Protein AF-A0ABD3V4E5-F1 (afdb_monomer_lite)

Organism: Sinanodonta woodiana (NCBI:txid1069815)

Radius of gyration: 26.22 Å; chains: 1; bounding box: 74×30×80 Å

pLDDT: mean 91.66, std 8.42, range [57.25, 98.31]

Secondary structure (DSSP, 8-state):
-PPPEEEEEEPP-TT-TT---EEEEE-TTS-EEEEEE-TT--HHHHHH-EEEEE---HHHHHHHTTTPPPEEEEE-TT--HHHHHHHHHHHTTTPEEBTTTBSHHHHHHHHHHHTTGGGGS-HHHHHHHHT-SS--HHHHHHHHHHHHHHHHHHHHHHHHHHHHHHHHHHHHHHHHHHHHHHHHHHHHHHHHT-

Structure (mmCIF, N/CA/C/O backbone):
data_AF-A0ABD3V4E5-F1
#
_entry.id   AF-A0ABD3V4E5-F1
#
loop_
_atom_site.group_PDB
_atom_site.id
_atom_site.type_symbol
_atom_site.label_atom_id
_atom_site.label_alt_id
_atom_site.label_comp_id
_atom_site.label_asym_id
_atom_site.label_entity_id
_atom_site.label_seq_id
_atom_site.pdbx_PDB_ins_code
_atom_site.Cartn_x
_atom_site.Cartn_y
_atom_site.Cartn_z
_atom_site.occupancy
_atom_site.B_iso_or_equiv
_atom_site.auth_seq_id
_atom_site.auth_comp_id
_atom_site.auth_asym_id
_atom_site.auth_atom_id
_atom_site.pdbx_PDB_model_num
ATOM 1 N N . MET A 1 1 ? 1.203 -5.976 18.714 1.00 57.25 1 MET A N 1
ATOM 2 C CA . MET A 1 1 ? 1.087 -4.759 17.882 1.00 57.25 1 MET A CA 1
ATOM 3 C C . MET A 1 1 ? 1.388 -5.176 16.450 1.00 57.25 1 MET A C 1
ATOM 5 O O . MET A 1 1 ? 2.467 -5.712 16.240 1.00 57.25 1 MET A O 1
ATOM 9 N N . LYS A 1 2 ? 0.441 -5.061 15.506 1.00 69.25 2 LYS A N 1
ATOM 10 C CA . LYS A 1 2 ? 0.746 -5.363 14.095 1.00 69.25 2 LYS A CA 1
ATOM 11 C C . LYS A 1 2 ? 1.712 -4.300 13.568 1.00 69.25 2 LYS A C 1
ATOM 13 O O . LYS A 1 2 ? 1.510 -3.114 13.831 1.00 69.25 2 LYS A O 1
ATOM 18 N N . ILE A 1 3 ? 2.775 -4.732 12.895 1.00 78.75 3 ILE A N 1
ATOM 19 C CA . ILE A 1 3 ? 3.729 -3.831 12.242 1.00 78.75 3 ILE A CA 1
ATOM 20 C C . ILE A 1 3 ? 2.985 -3.139 11.090 1.00 78.75 3 ILE A C 1
ATOM 22 O O . ILE A 1 3 ? 2.249 -3.815 10.377 1.00 78.75 3 ILE A O 1
ATOM 26 N N . PRO A 1 4 ? 3.116 -1.815 10.909 1.00 87.88 4 PRO A N 1
ATOM 27 C CA . PRO A 1 4 ? 2.432 -1.124 9.826 1.00 87.88 4 PRO A CA 1
ATOM 28 C C . PRO A 1 4 ? 2.972 -1.559 8.461 1.00 87.88 4 PRO A C 1
ATOM 30 O O . PRO A 1 4 ? 4.185 -1.698 8.274 1.00 87.88 4 PRO A O 1
ATOM 33 N N . VAL A 1 5 ? 2.069 -1.667 7.488 1.00 95.56 5 VAL A N 1
ATOM 34 C CA . VAL A 1 5 ? 2.420 -1.819 6.075 1.00 95.56 5 VAL A CA 1
ATOM 35 C C . VAL A 1 5 ? 3.253 -0.613 5.653 1.00 95.56 5 VAL A C 1
ATOM 37 O O . VAL A 1 5 ? 2.842 0.534 5.838 1.00 95.56 5 VAL A O 1
ATOM 40 N N . SER A 1 6 ? 4.437 -0.859 5.101 1.00 97.50 6 SER A N 1
ATOM 41 C CA . SER A 1 6 ? 5.365 0.202 4.706 1.00 97.50 6 SER A CA 1
ATOM 42 C C . SER A 1 6 ? 5.472 0.263 3.192 1.00 97.50 6 SER A C 1
ATOM 44 O O . SER A 1 6 ? 5.822 -0.726 2.558 1.00 97.50 6 SER A O 1
ATOM 46 N N . VAL A 1 7 ? 5.178 1.423 2.612 1.00 98.06 7 VAL A N 1
ATOM 47 C CA . VAL A 1 7 ? 5.329 1.691 1.181 1.00 98.06 7 VAL A CA 1
ATOM 48 C C . VAL A 1 7 ? 6.549 2.576 0.977 1.00 98.06 7 VAL A C 1
ATOM 50 O O . VAL A 1 7 ? 6.666 3.635 1.592 1.00 98.06 7 VAL A O 1
ATOM 53 N N . TYR A 1 8 ? 7.452 2.145 0.109 1.00 98.31 8 TYR A N 1
ATOM 54 C CA . TYR A 1 8 ? 8.700 2.829 -0.198 1.00 98.31 8 TYR A CA 1
ATOM 55 C C . TYR A 1 8 ? 8.592 3.448 -1.582 1.00 98.31 8 TYR A C 1
ATOM 57 O O . TYR A 1 8 ? 8.217 2.761 -2.530 1.00 98.31 8 TYR A O 1
ATOM 65 N N . VAL A 1 9 ? 8.908 4.734 -1.712 1.00 98.19 9 VAL A N 1
ATOM 66 C CA . VAL A 1 9 ? 8.834 5.456 -2.985 1.00 98.19 9 VAL A CA 1
ATOM 67 C C . VAL A 1 9 ? 10.159 6.155 -3.263 1.00 98.19 9 VAL A C 1
ATOM 69 O O . VAL A 1 9 ? 10.600 7.006 -2.494 1.00 98.19 9 VAL A O 1
ATOM 72 N N . TRP A 1 10 ? 10.792 5.821 -4.384 1.00 96.62 10 TRP A N 1
ATOM 73 C CA . TRP A 1 10 ? 11.990 6.491 -4.880 1.00 96.62 10 TRP A CA 1
ATOM 74 C C . TRP A 1 10 ? 11.620 7.502 -5.953 1.00 96.62 10 TRP A C 1
ATOM 76 O O . TRP A 1 10 ? 10.924 7.186 -6.923 1.00 96.62 10 TRP A O 1
ATOM 86 N N . GLU A 1 11 ? 12.169 8.705 -5.820 1.00 93.75 11 GLU A N 1
ATOM 87 C CA . GLU A 1 11 ? 12.054 9.719 -6.857 1.00 93.75 11 GLU A CA 1
ATOM 88 C C . GLU A 1 11 ? 12.779 9.312 -8.142 1.00 93.75 11 GLU A C 1
ATOM 90 O O . GLU A 1 11 ? 13.801 8.609 -8.134 1.00 93.75 11 GLU A O 1
ATOM 95 N N . CYS A 1 12 ? 12.234 9.795 -9.254 1.00 87.69 12 CYS A N 1
ATOM 96 C CA . CYS A 1 12 ? 12.864 9.755 -10.564 1.00 87.69 12 CYS A CA 1
ATOM 97 C C . CYS A 1 12 ? 14.252 10.417 -10.520 1.00 87.69 12 CYS A C 1
ATOM 99 O O . CYS A 1 12 ? 14.451 11.443 -9.870 1.00 87.69 12 CYS A O 1
ATOM 101 N N . GLN A 1 13 ? 15.217 9.826 -11.227 1.00 80.12 13 GLN A N 1
ATOM 102 C CA . GLN A 1 13 ? 16.506 10.469 -11.469 1.00 80.12 13 GLN A CA 1
ATOM 103 C C . GLN A 1 13 ? 16.380 11.390 -12.684 1.00 80.12 13 GLN A C 1
ATOM 105 O O . GLN A 1 13 ? 16.164 10.924 -13.808 1.00 80.12 13 GLN A O 1
ATOM 110 N N . TYR A 1 14 ? 16.535 12.694 -12.457 1.00 74.12 14 TYR A N 1
ATOM 111 C CA . TYR A 1 14 ? 16.592 13.684 -13.529 1.00 74.12 14 TYR A CA 1
ATOM 112 C C . TYR A 1 14 ? 17.682 13.313 -14.547 1.00 74.12 14 TYR A C 1
ATOM 114 O O . TYR A 1 14 ? 18.780 12.909 -14.172 1.00 74.12 14 TYR A O 1
ATOM 122 N N . GLY A 1 15 ? 17.367 13.432 -15.839 1.00 64.62 15 GLY A N 1
ATOM 123 C CA . GLY A 1 15 ? 18.314 13.173 -16.931 1.00 64.62 15 GLY A CA 1
ATOM 124 C C . GLY A 1 15 ? 18.300 11.752 -17.507 1.00 64.62 15 GLY A C 1
ATOM 125 O O . GLY A 1 15 ? 19.018 11.496 -18.468 1.00 64.62 15 GLY A O 1
ATOM 126 N N . THR A 1 16 ? 17.461 10.842 -16.997 1.00 61.66 16 THR A N 1
ATOM 127 C CA . THR A 1 16 ? 17.269 9.512 -17.605 1.00 61.66 16 THR A CA 1
ATOM 128 C C . THR A 1 16 ? 15.923 9.440 -18.341 1.00 61.66 16 THR A C 1
ATOM 130 O O . THR A 1 16 ? 14.870 9.611 -17.714 1.00 61.66 16 THR A O 1
ATOM 133 N N . PRO A 1 17 ? 15.902 9.222 -19.673 1.00 58.06 17 PRO A N 1
ATOM 134 C CA . PRO A 1 17 ? 14.644 9.054 -20.393 1.00 58.06 17 PRO A CA 1
ATOM 135 C C . PRO A 1 17 ? 13.901 7.830 -19.835 1.00 58.06 17 PRO A C 1
ATOM 137 O O . PRO A 1 17 ? 14.507 6.781 -19.620 1.00 58.06 17 PRO A O 1
ATOM 140 N N . PHE A 1 18 ? 12.592 7.971 -19.596 1.00 62.84 18 PHE A N 1
ATOM 141 C CA . PHE A 1 18 ? 11.707 6.935 -19.024 1.00 62.84 18 PHE A CA 1
ATOM 142 C C . PHE A 1 18 ? 11.920 6.597 -17.540 1.00 62.84 18 PHE A C 1
ATOM 144 O O . PHE A 1 18 ? 11.587 5.500 -17.092 1.00 62.84 18 PHE A O 1
ATOM 151 N N . SER A 1 19 ? 12.433 7.536 -16.747 1.00 72.25 19 SER A N 1
ATOM 152 C CA . SER A 1 19 ? 12.494 7.364 -15.297 1.00 72.25 19 SER A CA 1
ATOM 153 C C . SER A 1 19 ? 11.150 7.722 -14.656 1.00 72.25 19 SER A C 1
ATOM 155 O O . SER A 1 19 ? 10.738 8.880 -14.608 1.00 72.25 19 SER A O 1
ATOM 157 N N . PHE A 1 20 ? 10.423 6.696 -14.212 1.00 80.50 20 PHE A N 1
ATOM 158 C CA . PHE A 1 20 ? 9.084 6.805 -13.611 1.00 80.50 20 PHE A CA 1
ATOM 159 C C . PHE A 1 20 ? 9.111 6.746 -12.074 1.00 80.50 20 PHE A C 1
ATOM 161 O O . PHE A 1 20 ? 8.067 6.574 -11.441 1.00 80.50 20 PHE A O 1
ATOM 168 N N . GLY A 1 21 ? 10.311 6.859 -11.491 1.00 89.69 21 GLY A N 1
ATOM 169 C CA . GLY A 1 21 ? 10.567 6.516 -10.096 1.00 89.69 21 GLY A CA 1
ATOM 170 C C . GLY A 1 21 ? 10.512 5.006 -9.858 1.00 89.69 21 GLY A C 1
ATOM 171 O O . GLY A 1 21 ? 10.470 4.211 -10.799 1.00 89.69 21 GLY A O 1
ATOM 172 N N . HIS A 1 22 ? 10.531 4.613 -8.586 1.00 95.19 22 HIS A N 1
ATOM 173 C CA . HIS A 1 22 ? 10.308 3.229 -8.170 1.00 95.19 22 HIS A CA 1
ATOM 174 C C . HIS A 1 22 ? 9.429 3.173 -6.932 1.00 95.19 22 HIS A C 1
ATOM 176 O O . HIS A 1 22 ? 9.414 4.122 -6.149 1.00 95.19 22 HIS A O 1
ATOM 182 N N . ALA A 1 23 ? 8.702 2.076 -6.757 1.00 97.81 23 ALA A N 1
ATOM 183 C CA . ALA A 1 23 ? 7.918 1.862 -5.558 1.00 97.81 23 ALA A CA 1
ATOM 184 C C . ALA A 1 23 ? 7.876 0.389 -5.158 1.00 97.81 23 ALA A C 1
ATOM 186 O O . ALA A 1 23 ? 7.857 -0.501 -6.009 1.00 97.81 23 ALA A O 1
ATOM 187 N N . SER A 1 24 ? 7.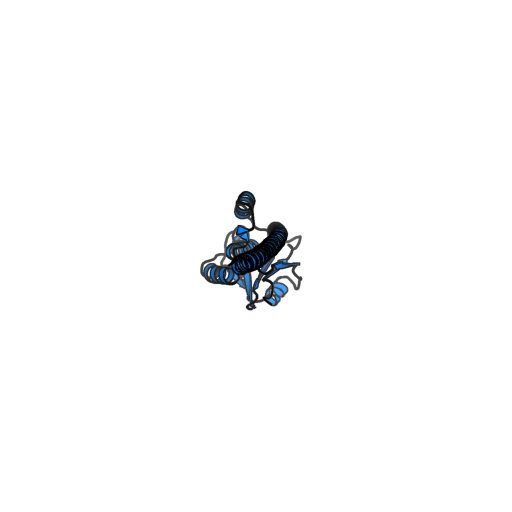806 0.149 -3.857 1.00 98.25 2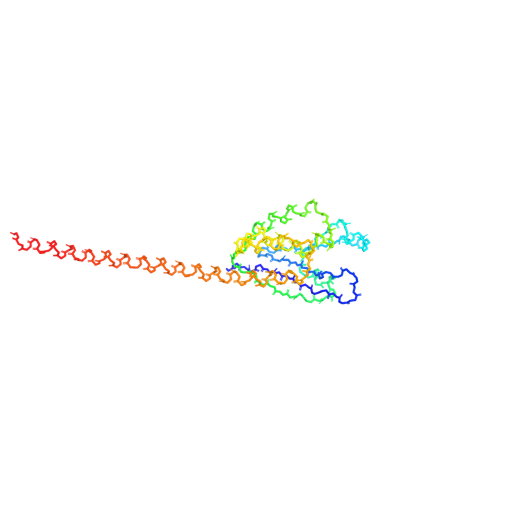4 SER A N 1
ATOM 188 C CA . SER A 1 24 ? 7.649 -1.183 -3.281 1.00 98.25 24 SER A CA 1
ATOM 189 C C . SER A 1 24 ? 6.829 -1.127 -1.995 1.00 98.25 24 SER A C 1
ATOM 191 O O . SER A 1 24 ? 6.542 -0.050 -1.467 1.00 98.25 24 SER A O 1
ATOM 193 N N . ILE A 1 25 ? 6.419 -2.288 -1.496 1.00 98.06 25 ILE A N 1
ATOM 194 C CA . ILE A 1 25 ? 5.634 -2.430 -0.267 1.00 98.06 25 ILE A CA 1
ATOM 195 C C . ILE A 1 25 ? 6.168 -3.608 0.552 1.00 98.06 25 ILE A C 1
ATOM 197 O O . ILE A 1 25 ? 6.484 -4.661 0.001 1.00 98.06 25 ILE A O 1
ATOM 201 N N . SER A 1 26 ? 6.286 -3.414 1.865 1.00 97.75 26 SER A N 1
ATOM 202 C CA . SER A 1 26 ? 6.624 -4.449 2.843 1.00 97.75 26 SER A CA 1
ATOM 203 C C . SER A 1 26 ? 5.447 -4.671 3.786 1.00 97.75 26 SER A C 1
ATOM 205 O O . SER A 1 26 ? 4.855 -3.707 4.291 1.00 97.75 26 SER A O 1
ATOM 207 N N . LEU A 1 27 ? 5.106 -5.940 3.984 1.00 96.38 27 LEU A N 1
ATOM 208 C CA . LEU A 1 27 ? 4.050 -6.406 4.875 1.00 96.38 27 LEU A CA 1
ATOM 209 C C . LEU A 1 27 ? 4.634 -6.838 6.227 1.00 96.38 27 LEU A C 1
ATOM 211 O O . LEU A 1 27 ? 5.841 -7.035 6.382 1.00 96.38 27 LEU A O 1
ATOM 215 N N . SER A 1 28 ? 3.768 -6.985 7.223 1.00 94.94 28 SER A N 1
ATOM 216 C CA . SER A 1 28 ? 4.140 -7.300 8.604 1.00 94.94 28 SER A CA 1
ATOM 217 C C . SER A 1 28 ? 4.725 -8.703 8.785 1.00 94.94 28 SER A C 1
ATOM 219 O O . SER A 1 28 ? 5.467 -8.928 9.740 1.00 94.94 28 SER A O 1
ATOM 221 N N . ASP A 1 29 ? 4.440 -9.626 7.866 1.00 94.50 29 ASP A N 1
ATOM 222 C CA . ASP A 1 29 ? 4.980 -10.990 7.859 1.00 94.50 29 ASP A CA 1
ATOM 223 C C . ASP A 1 29 ? 6.349 -11.108 7.163 1.00 94.50 29 ASP A C 1
ATOM 225 O O . ASP A 1 29 ? 6.895 -12.204 7.046 1.00 94.50 29 ASP A O 1
ATOM 229 N N . GLY A 1 30 ? 6.906 -9.990 6.686 1.00 94.75 30 GLY A N 1
ATOM 230 C CA . GLY A 1 30 ? 8.156 -9.953 5.929 1.00 94.75 30 GLY A CA 1
ATOM 231 C C . GLY A 1 30 ? 7.985 -10.134 4.419 1.00 94.75 30 GLY A C 1
ATOM 232 O O . GLY A 1 30 ? 8.980 -10.099 3.694 1.00 94.75 30 GLY A O 1
ATOM 233 N N . THR A 1 31 ? 6.757 -10.287 3.908 1.00 96.19 31 THR A N 1
ATOM 234 C CA . THR A 1 31 ? 6.511 -10.279 2.463 1.00 96.19 31 THR A CA 1
ATOM 235 C C . THR A 1 31 ? 6.904 -8.925 1.871 1.00 96.19 31 THR A C 1
ATOM 237 O O . THR A 1 31 ? 6.345 -7.887 2.226 1.00 96.19 31 THR A O 1
ATOM 240 N N . TYR A 1 32 ? 7.828 -8.950 0.909 1.00 97.69 32 TYR A N 1
ATOM 241 C CA . TYR A 1 32 ? 8.257 -7.785 0.141 1.00 97.69 32 TYR A CA 1
ATOM 242 C C . TYR A 1 32 ? 7.748 -7.865 -1.300 1.00 97.69 32 TYR A C 1
ATOM 244 O O . TYR A 1 32 ? 7.915 -8.879 -1.984 1.00 97.69 32 TYR A O 1
ATOM 252 N N . ILE A 1 33 ? 7.119 -6.790 -1.768 1.00 97.88 33 ILE A N 1
ATOM 253 C CA . ILE A 1 33 ? 6.563 -6.683 -3.116 1.00 97.88 33 ILE A CA 1
ATOM 254 C C . ILE A 1 33 ? 7.257 -5.529 -3.825 1.00 97.88 33 ILE A C 1
ATOM 256 O O . ILE A 1 33 ? 7.076 -4.358 -3.491 1.00 97.88 33 ILE A O 1
ATOM 260 N N . SER A 1 34 ? 8.025 -5.878 -4.847 1.00 96.81 34 SER A N 1
ATOM 261 C CA . SER A 1 34 ? 8.729 -4.941 -5.711 1.00 96.81 34 SER A CA 1
ATOM 262 C C . SER A 1 34 ? 8.798 -5.523 -7.113 1.00 96.81 34 SER A C 1
ATOM 264 O O . SER A 1 34 ? 9.092 -6.709 -7.276 1.00 96.81 34 SER A O 1
ATOM 266 N N . TRP A 1 35 ? 8.477 -4.714 -8.122 1.00 95.31 35 TRP A N 1
ATOM 267 C CA . TRP A 1 35 ? 8.290 -5.178 -9.496 1.00 95.31 35 TRP A CA 1
ATOM 268 C C . TRP A 1 35 ? 9.188 -4.436 -10.474 1.00 95.31 35 TRP A C 1
ATOM 270 O O . TRP A 1 35 ? 9.135 -3.213 -10.574 1.00 95.31 35 TRP A O 1
ATOM 280 N N . TRP A 1 36 ? 9.976 -5.191 -11.230 1.00 92.44 36 TRP A N 1
ATOM 281 C CA . TRP A 1 36 ? 11.010 -4.676 -12.119 1.00 92.44 36 TRP A CA 1
ATOM 282 C C . TRP A 1 36 ? 10.939 -5.332 -13.498 1.00 92.44 36 TRP A C 1
ATOM 284 O O . TRP A 1 36 ? 10.460 -6.458 -13.630 1.00 92.44 36 TRP A O 1
ATOM 294 N N . PRO A 1 37 ? 11.451 -4.678 -14.552 1.00 89.81 37 PRO A N 1
ATOM 295 C CA . PRO A 1 37 ? 11.707 -5.362 -15.809 1.00 89.81 37 PRO A CA 1
ATOM 296 C C . PRO A 1 37 ? 12.887 -6.329 -15.655 1.00 89.81 37 PRO A C 1
ATOM 298 O O . PRO A 1 37 ? 13.862 -6.025 -14.966 1.00 89.81 37 PRO A O 1
ATOM 301 N N . THR A 1 38 ? 12.877 -7.455 -16.369 1.00 85.19 38 THR A N 1
ATOM 302 C CA . THR A 1 38 ? 14.074 -8.304 -16.481 1.00 85.19 38 THR A CA 1
ATOM 303 C C . THR A 1 38 ? 15.246 -7.507 -17.077 1.00 85.19 38 THR A C 1
ATOM 305 O O . THR A 1 38 ? 15.082 -6.797 -18.070 1.00 85.19 38 THR A O 1
ATOM 308 N N . GLN A 1 39 ? 16.451 -7.634 -16.505 1.00 70.50 39 GLN A N 1
ATOM 309 C CA . GLN A 1 39 ? 17.615 -6.793 -16.841 1.00 70.50 39 GLN A CA 1
ATOM 310 C C . GLN A 1 39 ? 18.016 -6.806 -18.330 1.00 70.50 39 GLN A C 1
ATOM 312 O O . GLN A 1 39 ? 18.468 -5.783 -18.839 1.00 70.50 39 GLN A O 1
ATOM 317 N N . LYS A 1 40 ? 17.789 -7.915 -19.049 1.00 72.12 40 LYS A N 1
ATOM 318 C CA . LYS A 1 40 ? 18.184 -8.114 -20.460 1.00 72.12 40 LYS A CA 1
ATOM 319 C C . LYS A 1 40 ? 17.271 -7.435 -21.501 1.00 72.12 40 LYS A C 1
ATOM 321 O O . LYS A 1 40 ? 17.348 -7.756 -22.681 1.00 72.12 40 LYS A O 1
ATOM 326 N N . SER A 1 41 ? 16.390 -6.526 -21.087 1.00 71.00 41 SER A N 1
ATOM 327 C CA . SER A 1 41 ? 15.415 -5.872 -21.970 1.00 71.00 41 SER A CA 1
ATOM 328 C C . SER A 1 41 ? 15.915 -4.513 -22.490 1.00 71.00 41 SER A C 1
ATOM 330 O O . SER A 1 41 ? 16.504 -3.719 -21.749 1.00 71.00 41 SER A O 1
ATOM 332 N N . SER A 1 42 ? 15.682 -4.229 -23.776 1.00 79.25 42 SER A N 1
ATOM 333 C CA . SER A 1 42 ? 15.944 -2.916 -24.386 1.00 79.25 42 SER A CA 1
ATOM 334 C C . SER A 1 42 ? 15.045 -1.833 -23.775 1.00 79.25 42 SER A C 1
ATOM 336 O O . SER A 1 42 ? 13.967 -2.141 -23.266 1.00 79.25 42 SER A O 1
ATOM 338 N N . LEU A 1 43 ? 15.426 -0.553 -23.864 1.00 73.31 43 LEU A N 1
ATOM 339 C CA . LEU A 1 43 ? 14.611 0.561 -23.343 1.00 73.31 43 LEU A CA 1
ATOM 340 C C . LEU A 1 43 ? 13.176 0.566 -23.900 1.00 73.31 43 LEU A C 1
ATOM 342 O O . LEU A 1 43 ? 12.226 0.760 -23.145 1.00 73.31 43 LEU A O 1
ATOM 346 N N . ILE A 1 44 ? 13.014 0.276 -25.195 1.00 73.06 44 ILE A N 1
ATOM 347 C CA . ILE A 1 44 ? 11.702 0.195 -25.854 1.00 73.06 44 ILE A CA 1
ATOM 348 C C . ILE A 1 44 ? 10.881 -0.959 -25.263 1.00 73.06 44 ILE A C 1
ATOM 350 O O . ILE A 1 44 ? 9.725 -0.764 -24.892 1.00 73.06 44 ILE A O 1
ATOM 354 N N . SER A 1 45 ? 11.480 -2.140 -25.086 1.00 72.50 45 SER A N 1
ATOM 355 C CA . SER A 1 45 ? 10.783 -3.267 -24.447 1.00 72.50 45 SER A CA 1
ATOM 356 C C . SER A 1 45 ? 10.459 -3.000 -22.971 1.00 72.50 45 SER A C 1
ATOM 358 O O . SER A 1 45 ? 9.378 -3.335 -22.508 1.00 72.50 45 SER A O 1
ATOM 360 N N . LYS A 1 46 ? 11.309 -2.285 -22.224 1.00 74.50 46 LYS A N 1
ATOM 361 C CA . LYS A 1 46 ? 10.984 -1.866 -20.850 1.00 74.50 46 LYS A CA 1
ATOM 362 C C . LYS A 1 46 ? 9.783 -0.924 -20.807 1.00 74.50 46 LYS A C 1
ATOM 364 O O . LYS A 1 46 ? 8.967 -1.036 -19.896 1.00 74.50 46 LYS A O 1
ATOM 369 N N . ALA A 1 47 ? 9.652 -0.022 -21.778 1.00 76.12 47 ALA A N 1
ATOM 370 C CA . ALA A 1 47 ? 8.519 0.895 -21.859 1.00 76.12 47 ALA A CA 1
ATOM 371 C C . ALA A 1 47 ? 7.212 0.167 -22.229 1.00 76.12 47 ALA A C 1
ATOM 373 O O . ALA A 1 47 ? 6.207 0.306 -21.527 1.00 76.12 47 ALA A O 1
ATOM 374 N N . PHE A 1 48 ? 7.232 -0.648 -23.288 1.00 79.00 48 PHE A N 1
ATOM 375 C CA . PHE A 1 48 ? 6.015 -1.193 -23.904 1.00 79.00 48 PHE A CA 1
ATOM 376 C C . PHE A 1 48 ? 5.685 -2.644 -23.534 1.00 79.00 48 PHE A C 1
ATOM 378 O O . PHE A 1 48 ? 4.535 -3.048 -23.678 1.00 79.00 48 PHE A O 1
ATOM 385 N N . GLY A 1 49 ? 6.634 -3.417 -23.011 1.00 82.00 49 GLY A N 1
ATOM 386 C CA . GLY A 1 49 ? 6.391 -4.801 -22.611 1.00 82.00 49 GLY A CA 1
ATOM 387 C C . GLY A 1 49 ? 7.652 -5.663 -22.597 1.00 82.00 49 GLY A C 1
ATOM 388 O O . GLY A 1 49 ? 8.328 -5.820 -23.611 1.00 82.00 49 GLY A O 1
ATOM 389 N N . THR A 1 50 ? 7.940 -6.266 -21.450 1.00 85.31 50 THR A N 1
ATOM 390 C CA . THR A 1 50 ? 8.980 -7.282 -21.257 1.00 85.31 50 THR A CA 1
ATOM 391 C C . THR A 1 50 ? 8.527 -8.260 -20.175 1.00 85.31 50 THR A C 1
ATOM 393 O O . THR A 1 50 ? 7.536 -8.023 -19.485 1.00 85.31 50 THR A O 1
ATOM 396 N N . THR A 1 51 ? 9.246 -9.359 -19.981 1.00 87.31 51 THR A N 1
ATOM 397 C CA . THR A 1 51 ? 9.091 -10.178 -18.776 1.00 87.31 51 THR A CA 1
ATOM 398 C C . THR A 1 51 ? 9.376 -9.329 -17.537 1.00 87.31 51 THR A C 1
ATOM 400 O O . THR A 1 51 ? 10.332 -8.543 -17.516 1.00 87.31 51 THR A O 1
ATOM 403 N N . GLY A 1 52 ? 8.509 -9.440 -16.533 1.00 88.06 52 GLY A N 1
ATOM 404 C CA . GLY A 1 52 ? 8.742 -8.843 -15.229 1.00 88.06 52 GLY A CA 1
ATOM 405 C C . GLY A 1 52 ? 9.484 -9.793 -14.301 1.00 88.06 52 GLY A C 1
ATOM 406 O O . GLY A 1 52 ? 9.440 -11.010 -14.455 1.00 88.06 52 GLY A O 1
ATOM 407 N N . THR A 1 53 ? 10.192 -9.221 -13.343 1.00 91.19 53 THR A N 1
ATOM 408 C CA . THR A 1 53 ? 10.830 -9.928 -12.239 1.00 91.19 53 THR A CA 1
ATOM 409 C C . THR A 1 53 ? 10.486 -9.214 -10.945 1.00 91.19 53 THR A C 1
ATOM 411 O O . THR A 1 53 ? 10.165 -8.024 -10.948 1.00 91.19 53 THR A O 1
ATOM 414 N N . TYR A 1 54 ? 10.566 -9.932 -9.833 1.00 91.94 54 TYR A N 1
ATOM 415 C CA . TYR A 1 54 ? 10.378 -9.343 -8.518 1.00 91.94 54 TYR A CA 1
ATOM 416 C C . TYR A 1 54 ? 11.647 -9.432 -7.683 1.00 91.94 54 TYR A C 1
ATOM 418 O O . TYR A 1 54 ? 12.439 -10.365 -7.822 1.00 91.94 54 TYR A O 1
ATOM 426 N N . ILE A 1 55 ? 11.804 -8.435 -6.823 1.00 90.94 55 ILE A N 1
ATOM 427 C CA . ILE A 1 55 ? 12.889 -8.312 -5.852 1.00 90.94 55 ILE A CA 1
ATOM 428 C C . ILE A 1 55 ? 12.375 -8.783 -4.494 1.00 90.94 55 ILE A C 1
ATOM 430 O O . ILE A 1 55 ? 11.180 -8.664 -4.210 1.00 90.94 55 ILE A O 1
ATOM 434 N N . ARG A 1 56 ? 13.251 -9.382 -3.681 1.00 91.69 56 ARG A N 1
ATOM 435 C CA . ARG A 1 56 ? 12.843 -10.074 -2.445 1.00 91.69 56 ARG A CA 1
ATOM 436 C C . ARG A 1 56 ? 13.085 -9.272 -1.173 1.00 91.69 56 ARG A C 1
ATOM 438 O O . ARG A 1 56 ? 12.591 -9.687 -0.129 1.00 91.69 56 ARG A O 1
ATOM 445 N N . SER A 1 57 ? 13.806 -8.155 -1.243 1.00 97.12 57 SER A N 1
ATOM 446 C CA . SER A 1 57 ? 14.069 -7.321 -0.071 1.00 97.12 57 SER A CA 1
ATOM 447 C C . SER A 1 57 ? 14.232 -5.837 -0.392 1.00 97.12 57 SER A C 1
ATOM 449 O O . SER A 1 57 ? 14.502 -5.436 -1.529 1.00 97.12 57 SER A O 1
ATOM 451 N N . LEU A 1 58 ? 14.092 -5.017 0.649 1.00 97.25 58 LEU A N 1
ATOM 452 C CA . LEU A 1 58 ? 14.315 -3.577 0.583 1.00 97.25 58 LEU A CA 1
ATOM 453 C C . LEU A 1 58 ? 15.779 -3.243 0.278 1.00 97.25 58 LEU A C 1
ATOM 455 O O . LEU A 1 58 ? 16.057 -2.304 -0.462 1.00 97.25 58 LEU A O 1
ATOM 459 N N . GLU A 1 59 ? 16.715 -4.008 0.831 1.00 97.75 59 GLU A N 1
ATOM 460 C CA . GLU A 1 59 ? 18.153 -3.801 0.660 1.00 97.75 59 GLU A CA 1
ATOM 461 C C . GLU A 1 59 ? 18.569 -3.979 -0.803 1.00 97.75 59 GLU A C 1
ATOM 463 O O . GLU A 1 59 ? 19.363 -3.192 -1.321 1.00 97.75 59 GLU A O 1
ATOM 468 N N . GLU A 1 60 ? 17.996 -4.973 -1.485 1.00 96.00 60 GLU A N 1
ATOM 469 C CA . GLU A 1 60 ? 18.238 -5.208 -2.908 1.00 96.00 60 GLU A CA 1
ATOM 470 C C . GLU A 1 60 ? 17.678 -4.054 -3.757 1.00 96.00 60 GLU A C 1
ATOM 472 O O . GLU A 1 60 ? 18.375 -3.550 -4.638 1.00 96.00 60 GLU A O 1
ATOM 477 N N . ASP A 1 61 ? 16.486 -3.539 -3.432 1.00 95.94 61 ASP A N 1
ATOM 478 C CA . ASP A 1 61 ? 15.950 -2.338 -4.086 1.00 95.94 61 ASP A CA 1
ATOM 479 C C . ASP A 1 61 ? 16.823 -1.102 -3.843 1.00 95.94 61 ASP A C 1
ATOM 481 O O . ASP A 1 61 ? 17.098 -0.355 -4.779 1.00 95.94 61 ASP A O 1
ATOM 485 N N . ILE A 1 62 ? 17.304 -0.880 -2.616 1.00 95.62 62 ILE A N 1
ATOM 486 C CA . ILE A 1 62 ? 18.214 0.232 -2.301 1.00 95.62 62 ILE A CA 1
ATOM 487 C C . ILE A 1 62 ? 19.496 0.119 -3.132 1.00 95.62 62 ILE A C 1
ATOM 489 O O . ILE A 1 62 ? 19.940 1.117 -3.705 1.00 95.62 62 ILE A O 1
ATOM 493 N N . SER A 1 63 ? 20.060 -1.085 -3.246 1.00 94.25 63 SER A N 1
ATOM 494 C CA . SER A 1 63 ? 21.249 -1.345 -4.061 1.00 94.25 63 SER A CA 1
ATOM 495 C C . SER A 1 63 ? 21.000 -1.029 -5.542 1.00 94.25 63 SER A C 1
ATOM 497 O O . SER A 1 63 ? 21.735 -0.233 -6.132 1.00 94.25 63 SER A O 1
ATOM 499 N N . LEU A 1 64 ? 19.907 -1.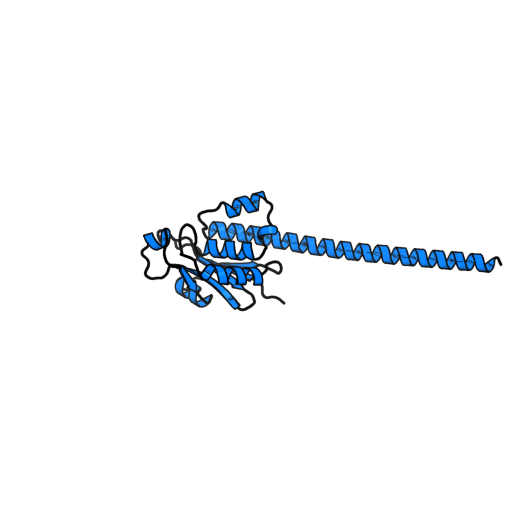547 -6.118 1.00 90.75 64 LEU A N 1
ATOM 500 C CA . LEU A 1 64 ? 19.500 -1.286 -7.507 1.00 90.75 64 LEU A CA 1
ATOM 501 C C . LEU A 1 64 ? 19.164 0.189 -7.771 1.00 90.75 64 LEU A C 1
ATOM 503 O O . LEU A 1 64 ? 19.220 0.651 -8.910 1.00 90.75 64 LEU A O 1
ATOM 507 N N . GLN A 1 65 ? 18.835 0.944 -6.724 1.00 91.88 65 GLN A N 1
ATOM 508 C CA . GLN A 1 65 ? 18.554 2.376 -6.773 1.00 91.88 65 GLN A CA 1
ATOM 509 C C . GLN A 1 65 ? 19.789 3.250 -6.505 1.00 91.88 65 GLN A C 1
ATOM 511 O O . GLN A 1 65 ? 19.632 4.430 -6.175 1.00 91.88 65 GLN A O 1
ATOM 516 N N . ASN A 1 66 ? 21.003 2.710 -6.679 1.00 92.81 66 ASN A N 1
ATOM 517 C CA . ASN A 1 66 ? 22.285 3.381 -6.426 1.00 92.81 66 ASN A CA 1
ATOM 518 C C . ASN A 1 66 ? 22.426 3.854 -4.968 1.00 92.81 66 ASN A C 1
ATOM 520 O O . ASN A 1 66 ? 22.837 4.985 -4.709 1.00 92.81 66 ASN A O 1
ATOM 524 N N . ASN A 1 67 ? 22.035 3.009 -4.011 1.00 94.81 67 ASN A N 1
ATOM 525 C CA . ASN A 1 67 ? 22.048 3.278 -2.567 1.00 94.81 67 ASN A CA 1
ATOM 526 C C . ASN A 1 67 ? 21.189 4.472 -2.117 1.00 94.81 67 ASN A C 1
ATOM 528 O O . ASN A 1 67 ? 21.341 4.980 -1.003 1.00 94.81 67 ASN A O 1
ATOM 532 N N . ARG A 1 68 ? 20.257 4.932 -2.959 1.00 94.00 68 ARG A N 1
ATOM 533 C CA . ARG A 1 68 ? 19.321 5.995 -2.584 1.00 94.00 68 ARG A CA 1
ATOM 534 C C . ARG A 1 68 ? 18.266 5.457 -1.631 1.00 94.00 68 ARG A C 1
ATOM 536 O O . ARG A 1 68 ? 17.708 4.378 -1.836 1.00 94.00 68 ARG A O 1
ATOM 543 N N . ARG A 1 69 ? 17.942 6.258 -0.619 1.00 96.44 69 ARG A N 1
ATOM 544 C CA . ARG A 1 69 ? 16.867 5.943 0.321 1.00 96.44 69 ARG A CA 1
ATOM 545 C C . ARG A 1 69 ? 15.505 6.350 -0.255 1.00 96.44 69 ARG A C 1
ATOM 547 O O . ARG A 1 69 ? 15.416 7.419 -0.862 1.00 96.44 69 ARG A O 1
ATOM 554 N N . PRO A 1 70 ? 14.463 5.526 -0.069 1.00 97.56 70 PRO A N 1
ATOM 555 C CA . PRO A 1 70 ? 13.101 5.894 -0.427 1.00 97.56 70 PRO A CA 1
ATOM 556 C C . PRO A 1 70 ? 12.498 6.867 0.588 1.00 97.56 70 PRO A C 1
ATOM 558 O O . PRO A 1 70 ? 12.896 6.909 1.754 1.00 97.56 70 PRO A O 1
ATOM 561 N N . GLU A 1 71 ? 11.456 7.571 0.166 1.00 98.00 71 GLU A N 1
ATOM 562 C CA . GLU A 1 71 ? 10.453 8.094 1.088 1.00 98.00 71 GLU A CA 1
ATOM 563 C C . GLU A 1 71 ? 9.574 6.944 1.590 1.00 98.00 71 GLU A C 1
ATOM 565 O O . GLU A 1 71 ? 9.195 6.065 0.813 1.00 98.00 71 GLU A O 1
ATOM 570 N N . VAL A 1 72 ? 9.262 6.937 2.887 1.00 97.94 72 VAL A N 1
ATOM 571 C CA . VAL A 1 72 ? 8.550 5.829 3.537 1.00 97.94 72 VAL A CA 1
ATOM 572 C C . VAL A 1 72 ? 7.176 6.285 4.010 1.00 97.94 72 VAL A C 1
ATOM 574 O O . VAL A 1 72 ? 7.062 7.151 4.876 1.00 97.94 72 VAL A O 1
ATOM 577 N N . PHE A 1 73 ? 6.133 5.644 3.493 1.00 97.12 73 PHE A N 1
ATOM 578 C CA . PHE A 1 73 ? 4.749 5.828 3.914 1.00 97.12 73 PHE A CA 1
ATOM 579 C C . PHE A 1 73 ? 4.328 4.633 4.763 1.00 97.12 73 PHE A C 1
ATOM 581 O O . PHE A 1 73 ? 4.268 3.507 4.273 1.00 97.12 73 PHE A O 1
ATOM 588 N N . LYS A 1 74 ? 4.030 4.870 6.039 1.00 96.00 74 LYS A N 1
ATOM 589 C CA . LYS A 1 74 ? 3.499 3.840 6.937 1.00 96.00 74 LYS A CA 1
ATOM 590 C C . LYS A 1 74 ? 1.977 3.900 6.926 1.00 96.00 74 LYS A C 1
ATOM 592 O O . LYS A 1 74 ? 1.406 4.942 7.238 1.00 96.00 74 LYS A O 1
ATOM 597 N N . LEU A 1 75 ? 1.340 2.791 6.571 1.00 94.06 75 LEU A N 1
ATOM 598 C CA . LEU A 1 75 ? -0.107 2.614 6.581 1.00 94.06 75 LEU A CA 1
ATOM 599 C C . LEU A 1 75 ? -0.489 1.749 7.787 1.00 94.06 75 LEU A C 1
ATOM 601 O O . LEU A 1 75 ? 0.143 0.727 8.059 1.00 94.06 75 LEU A O 1
ATOM 605 N N . THR A 1 76 ? -1.489 2.190 8.545 1.00 84.88 76 THR A N 1
ATOM 606 C CA . THR A 1 76 ? -1.902 1.565 9.810 1.00 84.88 76 THR A CA 1
ATOM 607 C C . THR A 1 76 ? -3.059 0.568 9.613 1.00 84.88 76 THR A C 1
ATOM 609 O O . THR A 1 76 ? -3.406 0.214 8.489 1.00 84.88 76 THR A O 1
ATOM 612 N N . SER A 1 77 ? -3.614 0.084 10.729 1.00 78.88 77 SER A N 1
ATOM 613 C CA . SER A 1 77 ? -4.466 -1.094 11.012 1.00 78.88 77 SER A CA 1
ATOM 614 C C . SER A 1 77 ? -5.598 -1.509 10.056 1.00 78.88 77 SER A C 1
ATOM 616 O O . SER A 1 77 ? -6.216 -2.544 10.300 1.00 78.88 77 SER A O 1
ATOM 618 N N . CYS A 1 78 ? -5.904 -0.764 8.999 1.00 86.06 78 CYS A N 1
ATOM 619 C CA . CYS A 1 78 ? -7.023 -1.053 8.098 1.00 86.06 78 CYS A CA 1
ATOM 620 C C . CYS A 1 78 ? -6.623 -1.725 6.772 1.00 86.06 78 CYS A C 1
ATOM 622 O O . CYS A 1 78 ? -7.493 -1.969 5.939 1.00 86.06 78 CYS A 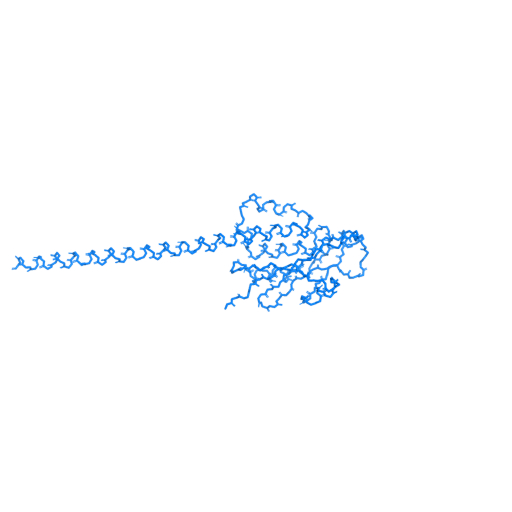O 1
ATOM 624 N N . VAL A 1 79 ? -5.336 -2.020 6.561 1.00 93.31 79 VAL A N 1
ATOM 625 C CA . VAL A 1 79 ? -4.874 -2.745 5.370 1.00 93.31 79 VAL A CA 1
ATOM 626 C C . VAL A 1 79 ? -5.055 -4.254 5.570 1.00 93.31 79 VAL A C 1
ATOM 628 O O . VAL A 1 79 ? -4.499 -4.828 6.506 1.00 93.31 79 VAL A O 1
ATOM 631 N N . ASP A 1 80 ? -5.805 -4.908 4.681 1.00 95.25 80 ASP A N 1
ATOM 632 C CA . ASP A 1 80 ? -5.925 -6.373 4.641 1.00 95.25 80 ASP A CA 1
ATOM 633 C C . ASP A 1 80 ? -4.692 -6.983 3.955 1.00 95.25 80 ASP A C 1
ATOM 635 O O . ASP A 1 80 ? -4.653 -7.169 2.737 1.00 95.25 80 ASP A O 1
ATOM 639 N N . GLU A 1 81 ? -3.651 -7.252 4.742 1.00 95.38 81 GLU A N 1
ATOM 640 C CA . GLU A 1 81 ? -2.385 -7.814 4.258 1.00 95.38 81 GLU A CA 1
ATOM 641 C C . GLU A 1 81 ? -2.553 -9.199 3.622 1.00 95.38 81 GLU A C 1
ATOM 643 O O . GLU A 1 81 ? -1.911 -9.479 2.610 1.00 95.38 81 GLU A O 1
ATOM 648 N N . ASP A 1 82 ? -3.465 -10.034 4.128 1.00 95.75 82 ASP A N 1
ATOM 649 C CA . ASP A 1 82 ? -3.712 -11.364 3.566 1.00 95.75 82 ASP A CA 1
ATOM 650 C C . ASP A 1 82 ? -4.293 -11.252 2.149 1.00 95.75 82 ASP A C 1
ATOM 652 O O . ASP A 1 82 ? -3.948 -12.028 1.251 1.00 95.75 82 ASP A O 1
ATOM 656 N N . ALA A 1 83 ? -5.169 -10.269 1.909 1.00 96.50 83 ALA A N 1
ATOM 657 C CA . ALA A 1 83 ? -5.680 -9.984 0.572 1.00 96.50 83 ALA A CA 1
ATOM 658 C C . ALA A 1 83 ? -4.580 -9.472 -0.369 1.00 96.50 83 ALA A C 1
ATOM 660 O O . ALA A 1 83 ? -4.535 -9.894 -1.528 1.00 96.50 83 ALA A O 1
ATOM 661 N N . ILE A 1 84 ? -3.658 -8.639 0.130 1.00 97.44 84 ILE A N 1
ATOM 662 C CA . ILE A 1 84 ? -2.477 -8.210 -0.633 1.00 97.44 84 ILE A CA 1
ATOM 663 C C . ILE A 1 84 ? -1.612 -9.414 -1.015 1.00 97.44 84 ILE A C 1
ATOM 665 O O . ILE A 1 84 ? -1.210 -9.537 -2.171 1.00 97.44 84 ILE A O 1
ATOM 669 N N . GLN A 1 85 ? -1.344 -10.322 -0.077 1.00 96.75 85 GLN A N 1
ATOM 670 C CA . GLN A 1 85 ? -0.527 -11.510 -0.324 1.00 96.75 85 GLN A CA 1
ATOM 671 C C . GLN A 1 85 ? -1.156 -12.450 -1.347 1.00 96.75 85 GLN A C 1
ATOM 673 O O . GLN A 1 85 ? -0.466 -12.919 -2.255 1.00 96.75 85 GLN A O 1
ATOM 678 N N . ARG A 1 86 ? -2.465 -12.718 -1.222 1.00 96.94 86 ARG A N 1
ATOM 679 C CA . ARG A 1 86 ? -3.211 -13.525 -2.198 1.00 96.94 86 ARG A CA 1
ATOM 680 C C . ARG A 1 86 ? -3.105 -12.909 -3.587 1.00 96.94 86 ARG A C 1
ATOM 682 O O . ARG A 1 86 ? -2.668 -13.584 -4.515 1.00 96.94 86 ARG A O 1
ATOM 689 N N . TRP A 1 87 ? -3.399 -11.614 -3.697 1.00 96.88 87 TRP A N 1
ATOM 690 C CA . TRP A 1 87 ? -3.267 -10.881 -4.952 1.00 96.88 87 TRP A CA 1
ATOM 691 C C . TRP A 1 87 ? -1.844 -10.958 -5.518 1.00 96.88 87 TRP A C 1
ATOM 693 O O . TRP A 1 87 ? -1.667 -11.215 -6.706 1.00 96.88 87 TRP A O 1
ATOM 703 N N . TRP A 1 88 ? -0.823 -10.780 -4.679 1.00 96.94 88 TRP A N 1
ATOM 704 C CA . TRP A 1 88 ? 0.570 -10.791 -5.114 1.00 96.94 88 TRP A CA 1
ATOM 705 C C . TRP A 1 88 ? 1.009 -12.157 -5.636 1.00 96.94 88 TRP A C 1
ATOM 707 O O . TRP A 1 88 ? 1.670 -12.251 -6.676 1.00 96.94 88 TRP A O 1
ATOM 717 N N . ARG A 1 89 ? 0.618 -13.225 -4.931 1.00 95.50 89 ARG A N 1
ATOM 718 C CA . ARG A 1 89 ? 0.880 -14.606 -5.337 1.00 95.50 89 ARG A CA 1
ATOM 719 C C . ARG A 1 89 ? 0.306 -14.895 -6.717 1.00 95.50 89 ARG A C 1
ATOM 721 O O . ARG A 1 89 ? 0.990 -15.546 -7.500 1.00 95.50 89 ARG A O 1
ATOM 728 N N . ASP A 1 90 ? -0.888 -14.396 -7.009 1.00 94.75 90 ASP A N 1
ATOM 729 C CA . ASP A 1 90 ? -1.543 -14.613 -8.296 1.00 94.75 90 ASP A CA 1
ATOM 730 C C . ASP A 1 90 ? -0.907 -13.723 -9.376 1.00 94.75 90 ASP A C 1
ATOM 732 O O . ASP A 1 90 ? -0.502 -14.211 -10.434 1.00 94.75 90 ASP A O 1
ATOM 736 N N . PHE A 1 91 ? -0.699 -12.434 -9.081 1.00 94.38 91 PHE A N 1
ATOM 737 C CA . PHE A 1 91 ? -0.116 -11.457 -10.003 1.00 94.38 91 PHE A CA 1
ATOM 738 C C . PHE A 1 91 ? 1.242 -11.906 -10.558 1.00 94.38 91 PHE A C 1
ATOM 740 O O . PHE A 1 91 ? 1.470 -11.831 -11.768 1.00 94.38 91 PHE A O 1
ATOM 747 N N . ARG A 1 92 ? 2.147 -12.400 -9.705 1.00 90.94 92 ARG A N 1
ATOM 748 C CA . ARG A 1 92 ? 3.528 -12.744 -10.096 1.00 90.94 92 ARG A CA 1
ATOM 749 C C . ARG A 1 92 ? 3.651 -13.957 -11.030 1.00 90.94 92 ARG A C 1
ATOM 751 O O . ARG A 1 92 ? 4.736 -14.199 -11.545 1.00 90.94 92 ARG A O 1
ATOM 758 N N . THR A 1 93 ? 2.583 -14.730 -11.240 1.00 87.19 93 THR A N 1
ATOM 759 C CA . THR A 1 93 ? 2.627 -15.962 -12.058 1.00 87.19 93 THR A CA 1
ATOM 760 C C . THR A 1 93 ? 2.417 -15.724 -13.553 1.00 87.19 93 THR A C 1
ATOM 762 O O . THR A 1 93 ? 2.806 -16.560 -14.362 1.00 87.19 93 THR A O 1
ATOM 765 N N . VAL A 1 94 ? 1.821 -14.593 -13.937 1.00 71.12 94 VAL A N 1
ATOM 766 C CA . VAL A 1 94 ? 1.298 -14.373 -15.302 1.00 71.12 94 VAL A CA 1
ATOM 767 C C . VAL A 1 94 ? 1.662 -13.008 -15.893 1.00 71.12 94 VAL A C 1
ATOM 769 O O . VAL A 1 94 ? 1.183 -12.640 -16.966 1.00 71.12 94 VAL A O 1
ATOM 772 N N . SER A 1 95 ? 2.461 -12.203 -15.193 1.00 75.44 95 SER A N 1
ATOM 773 C CA . SER A 1 95 ? 2.580 -10.776 -15.499 1.00 75.44 95 SER A CA 1
ATOM 774 C C . SER A 1 95 ? 3.827 -10.412 -16.307 1.00 75.44 95 SER A C 1
ATOM 776 O O . SER A 1 95 ? 4.970 -10.673 -15.936 1.00 75.44 95 SER A O 1
ATOM 778 N N . SER A 1 96 ? 3.592 -9.713 -17.417 1.00 89.06 96 SER A N 1
ATOM 779 C CA . SER A 1 96 ? 4.596 -8.890 -18.082 1.00 89.06 96 SER A CA 1
ATOM 780 C C . SER A 1 96 ? 4.798 -7.572 -17.331 1.00 89.06 96 SER A C 1
ATOM 782 O O . SER A 1 96 ? 3.878 -7.023 -16.717 1.00 89.06 96 SER A O 1
ATOM 784 N N . TYR A 1 97 ? 6.011 -7.043 -17.408 1.00 88.69 97 TYR A N 1
ATOM 785 C CA . TYR A 1 97 ? 6.333 -5.685 -17.008 1.00 88.69 97 TYR A CA 1
ATOM 786 C C . TYR A 1 97 ? 6.117 -4.730 -18.183 1.00 88.69 97 TYR A C 1
ATOM 788 O O . TYR A 1 97 ? 6.538 -5.001 -19.306 1.00 88.69 97 TYR A O 1
ATOM 796 N N . SER A 1 98 ? 5.519 -3.574 -17.910 1.00 88.19 98 SER A N 1
ATOM 797 C CA . SER A 1 98 ? 5.493 -2.437 -18.832 1.00 88.19 98 SER A CA 1
ATOM 798 C C . SER A 1 98 ? 5.697 -1.164 -18.032 1.00 88.19 98 SER A C 1
ATOM 800 O O . SER A 1 98 ? 4.923 -0.879 -17.121 1.00 88.19 98 SER A O 1
ATOM 802 N N . GLY A 1 99 ? 6.702 -0.372 -18.399 1.00 80.88 99 GLY A N 1
ATOM 803 C CA . GLY A 1 99 ? 6.976 0.920 -17.776 1.00 80.88 99 GLY A CA 1
ATOM 804 C C . GLY A 1 99 ? 5.786 1.877 -17.848 1.00 80.88 99 GLY A C 1
ATOM 805 O O . GLY A 1 99 ? 5.631 2.713 -16.962 1.00 80.88 99 GLY A O 1
ATOM 806 N N . ILE A 1 100 ? 4.926 1.720 -18.860 1.00 85.12 100 ILE A N 1
ATOM 807 C CA . ILE A 1 100 ? 3.755 2.572 -19.054 1.00 85.12 100 ILE A CA 1
ATOM 808 C C . ILE A 1 100 ? 2.533 2.049 -18.291 1.00 85.12 100 ILE A C 1
ATOM 810 O O . ILE A 1 100 ? 1.889 2.829 -17.600 1.00 85.12 100 ILE A O 1
ATOM 814 N N . TYR A 1 101 ? 2.227 0.751 -18.383 1.00 86.50 101 TYR A N 1
ATOM 815 C CA . TYR A 1 101 ? 0.936 0.216 -17.921 1.00 86.50 101 TYR A CA 1
ATOM 816 C C . TYR A 1 101 ? 1.009 -0.692 -16.689 1.00 86.50 101 TYR A C 1
ATOM 818 O O . TYR A 1 101 ? 0.014 -0.859 -15.995 1.00 86.50 101 TYR A O 1
ATOM 826 N N . LYS A 1 102 ? 2.156 -1.329 -16.431 1.00 91.56 102 LYS A N 1
ATOM 827 C CA . LYS A 1 102 ? 2.335 -2.347 -15.377 1.00 91.56 102 LYS A CA 1
ATOM 828 C C . LYS A 1 102 ? 3.700 -2.200 -14.708 1.00 91.56 102 LYS A C 1
ATOM 830 O O . LYS A 1 102 ? 4.482 -3.150 -14.636 1.00 91.56 102 LYS A O 1
ATOM 835 N N . ASN A 1 103 ? 4.007 -0.976 -14.293 1.00 92.88 103 ASN A N 1
ATOM 836 C CA . ASN A 1 103 ? 5.248 -0.652 -13.602 1.00 92.88 103 ASN A CA 1
ATOM 837 C C . ASN A 1 103 ? 5.111 -0.873 -12.087 1.00 92.88 103 ASN A C 1
ATOM 839 O O . ASN A 1 103 ? 4.047 -1.236 -11.585 1.00 92.88 103 ASN A O 1
ATOM 843 N N . CYS A 1 104 ? 6.189 -0.648 -11.347 1.00 95.19 104 CYS A N 1
ATOM 844 C CA . CYS A 1 104 ? 6.217 -0.784 -9.892 1.00 95.19 104 CYS A CA 1
ATOM 845 C C . CYS A 1 104 ? 5.156 0.059 -9.162 1.00 95.19 104 CYS A C 1
ATOM 847 O O . CYS A 1 104 ? 4.502 -0.443 -8.250 1.00 95.19 104 CYS A O 1
ATOM 849 N N . CYS A 1 105 ? 4.912 1.302 -9.589 1.00 96.31 105 CYS A N 1
ATOM 850 C CA . CYS A 1 105 ? 3.898 2.163 -8.975 1.00 96.31 105 CYS A CA 1
ATOM 851 C C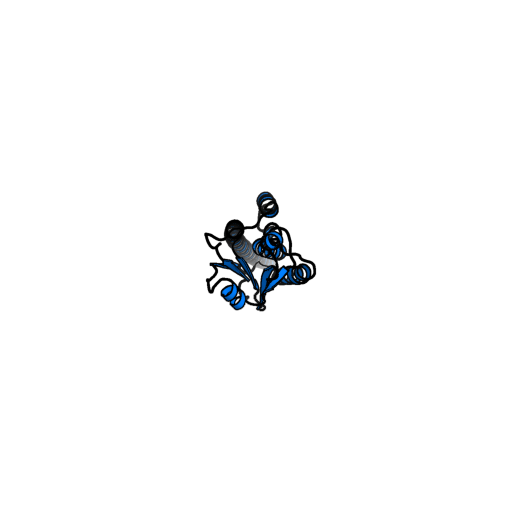 . CYS A 1 105 ? 2.479 1.614 -9.184 1.00 96.31 105 CYS A C 1
ATOM 853 O O . CYS A 1 105 ? 1.675 1.624 -8.253 1.00 96.31 105 CYS A O 1
ATOM 855 N N . TYR A 1 106 ? 2.187 1.099 -10.382 1.00 95.81 106 TYR A N 1
ATOM 856 C CA . TYR A 1 106 ? 0.929 0.408 -10.676 1.00 95.81 106 TYR A CA 1
ATOM 857 C C . TYR A 1 106 ? 0.750 -0.820 -9.774 1.00 95.81 106 TYR A C 1
ATOM 859 O O . TYR A 1 106 ? -0.313 -1.007 -9.184 1.00 95.81 106 TYR A O 1
ATOM 867 N N . VAL A 1 107 ? 1.796 -1.640 -9.628 1.00 96.50 107 VAL A N 1
ATOM 868 C CA . VAL A 1 107 ? 1.767 -2.840 -8.776 1.00 96.50 107 VAL A CA 1
ATOM 869 C C . VAL A 1 107 ? 1.478 -2.468 -7.324 1.00 96.50 107 VAL A C 1
ATOM 871 O O . VAL A 1 107 ? 0.576 -3.051 -6.732 1.00 96.50 107 VAL A O 1
ATOM 874 N N . VAL A 1 108 ? 2.157 -1.462 -6.765 1.00 97.62 108 VAL A N 1
ATOM 875 C CA . VAL A 1 108 ? 1.893 -0.999 -5.392 1.00 97.62 108 VAL A CA 1
ATOM 876 C C . VAL A 1 108 ? 0.464 -0.472 -5.238 1.00 97.62 108 VAL A C 1
ATOM 878 O O . VAL A 1 108 ? -0.209 -0.814 -4.267 1.00 97.62 108 VAL A O 1
ATOM 881 N N . PHE A 1 109 ? -0.041 0.311 -6.195 1.00 97.50 109 PHE A N 1
ATOM 882 C CA . PHE A 1 109 ? -1.431 0.776 -6.165 1.00 97.50 109 PHE A CA 1
ATOM 883 C C . PHE A 1 109 ? -2.423 -0.397 -6.141 1.00 97.50 109 PHE A C 1
ATOM 885 O O . PHE A 1 109 ? -3.304 -0.443 -5.283 1.00 97.50 109 PHE A O 1
ATOM 892 N N . HIS A 1 110 ? -2.268 -1.375 -7.035 1.00 96.94 110 HIS A N 1
ATOM 893 C CA . HIS A 1 110 ? -3.168 -2.528 -7.107 1.00 96.94 110 HIS A CA 1
ATOM 894 C C . HIS A 1 110 ? -3.037 -3.483 -5.916 1.00 96.94 110 HIS A C 1
ATOM 896 O O . HIS A 1 110 ? -4.049 -4.051 -5.494 1.00 96.94 110 HIS A O 1
ATOM 902 N N . ALA A 1 111 ? -1.839 -3.610 -5.341 1.00 97.19 111 ALA A N 1
ATOM 903 C CA . ALA A 1 111 ? -1.629 -4.288 -4.069 1.00 97.19 111 ALA A CA 1
ATOM 904 C C . ALA A 1 111 ? -2.518 -3.648 -2.998 1.00 97.19 111 ALA A C 1
ATOM 906 O O . ALA A 1 111 ? -3.400 -4.302 -2.452 1.00 97.19 111 ALA A O 1
ATOM 907 N N . LEU A 1 112 ? -2.378 -2.337 -2.787 1.00 96.94 112 LEU A N 1
ATOM 908 C CA . LEU A 1 112 ? -3.156 -1.603 -1.789 1.00 96.94 112 LEU A CA 1
ATOM 909 C C . LEU A 1 112 ? -4.664 -1.694 -2.040 1.00 96.94 112 LEU A C 1
ATOM 911 O O . LEU A 1 112 ? -5.414 -1.973 -1.109 1.00 96.94 112 LEU A O 1
ATOM 915 N N . VAL A 1 113 ? -5.117 -1.538 -3.289 1.00 96.12 113 VAL A N 1
ATOM 916 C CA . VAL A 1 113 ? -6.536 -1.704 -3.656 1.00 96.12 113 VAL A CA 1
ATOM 917 C C . VAL A 1 113 ? -7.069 -3.085 -3.267 1.00 96.12 113 VAL A C 1
ATOM 919 O O . VAL A 1 113 ? -8.201 -3.182 -2.789 1.00 96.12 113 VAL A O 1
ATOM 922 N N . SER A 1 114 ? -6.261 -4.133 -3.439 1.00 96.50 114 SER A N 1
ATOM 923 C CA . SER A 1 114 ? -6.620 -5.504 -3.057 1.00 96.50 114 SER A CA 1
ATOM 924 C C . SER A 1 114 ? -6.695 -5.678 -1.541 1.00 96.50 114 SER A C 1
ATOM 926 O O . SER A 1 114 ? -7.551 -6.412 -1.063 1.00 96.50 114 SER A O 1
ATOM 928 N N . GLY A 1 115 ? -5.899 -4.919 -0.781 1.00 95.38 115 GLY A N 1
ATOM 929 C CA . GLY A 1 115 ? -5.959 -4.823 0.682 1.00 95.38 115 GLY A CA 1
ATOM 930 C C . GLY A 1 115 ? -7.179 -4.076 1.237 1.00 95.38 115 GLY A C 1
ATOM 931 O O . GLY A 1 115 ? -7.142 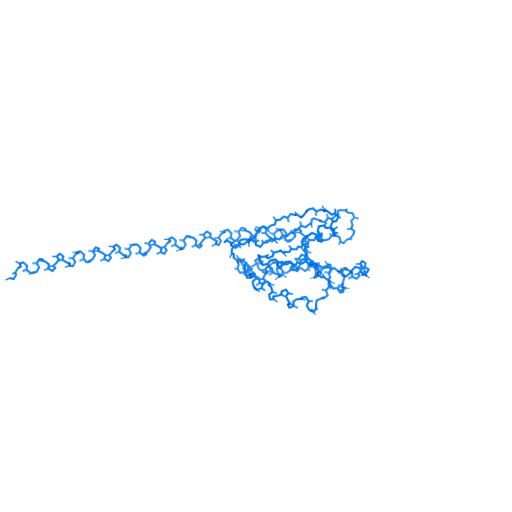-3.615 2.374 1.00 95.38 115 GLY A O 1
ATOM 932 N N . THR A 1 116 ? -8.248 -3.918 0.447 1.00 86.38 116 THR A N 1
ATOM 933 C CA . THR A 1 116 ? -9.556 -3.311 0.787 1.00 86.38 116 THR A CA 1
ATOM 934 C C . THR A 1 116 ? -9.566 -1.822 1.144 1.00 86.38 116 THR A C 1
ATOM 936 O O . THR A 1 116 ? -10.637 -1.218 1.225 1.00 86.38 116 THR A O 1
ATOM 939 N N . VAL A 1 117 ? -8.404 -1.171 1.217 1.00 84.31 117 VAL A N 1
ATOM 940 C CA . VAL A 1 117 ? -8.289 0.259 1.559 1.00 84.31 117 VAL A CA 1
ATOM 941 C C . VAL A 1 117 ? -9.011 1.181 0.575 1.00 84.31 117 VAL A C 1
ATOM 943 O O . VAL A 1 117 ? -9.354 2.316 0.895 1.00 84.31 117 VAL A O 1
ATOM 946 N N . PHE A 1 118 ? -9.276 0.697 -0.640 1.00 90.44 118 PHE A N 1
ATOM 947 C CA . PHE A 1 118 ? -9.942 1.482 -1.668 1.00 90.44 118 PHE A CA 1
ATOM 948 C C . PHE A 1 118 ? -11.391 1.822 -1.316 1.00 90.44 118 PHE A C 1
ATOM 950 O O . PHE A 1 118 ? -11.910 2.817 -1.811 1.00 90.44 118 PHE A O 1
ATOM 957 N N . GLN A 1 119 ? -12.029 1.039 -0.442 1.00 92.94 119 GLN A N 1
ATOM 958 C CA . GLN A 1 119 ? -13.391 1.293 0.034 1.00 92.94 119 GLN A CA 1
ATOM 959 C C . GLN A 1 119 ? -13.490 2.557 0.902 1.00 92.94 119 GLN A C 1
ATOM 961 O O . GLN A 1 119 ? -14.576 3.108 1.042 1.00 92.94 119 GLN A O 1
ATOM 966 N N . LEU A 1 120 ? -12.364 3.052 1.433 1.00 93.25 120 LEU A N 1
ATOM 967 C CA . LEU A 1 120 ? -12.310 4.299 2.203 1.00 93.25 120 LEU A CA 1
ATOM 968 C C . LEU A 1 120 ? -12.485 5.551 1.328 1.00 93.25 120 LEU A C 1
ATOM 970 O O . LEU A 1 120 ? -12.740 6.639 1.841 1.00 93.25 120 LEU A O 1
ATOM 974 N N . PHE A 1 121 ? -12.332 5.419 0.009 1.00 95.38 121 PHE A N 1
ATOM 975 C CA . PHE A 1 121 ? -12.505 6.523 -0.926 1.00 95.38 121 PHE A CA 1
ATOM 976 C C . PHE A 1 121 ? -13.956 6.628 -1.407 1.00 95.38 121 PHE A C 1
ATOM 978 O O . PHE A 1 121 ? -14.554 5.599 -1.732 1.00 95.38 121 PHE A O 1
ATOM 985 N N . PRO A 1 122 ? -14.491 7.849 -1.584 1.00 96.06 122 PRO A N 1
ATOM 986 C CA . PRO A 1 122 ? -15.730 8.088 -2.325 1.00 96.06 122 PRO A CA 1
ATOM 987 C C . PRO A 1 122 ? -15.687 7.562 -3.773 1.00 96.06 122 PRO A C 1
ATOM 989 O O . PRO A 1 122 ? -14.619 7.403 -4.370 1.00 96.06 122 PRO A O 1
ATOM 992 N N . ASP A 1 123 ? -16.853 7.301 -4.363 1.00 96.25 123 ASP A N 1
ATOM 993 C CA . ASP A 1 123 ? -17.005 6.660 -5.679 1.00 96.25 123 ASP A CA 1
ATOM 994 C C . ASP A 1 123 ? -16.328 7.415 -6.833 1.00 96.25 123 ASP A C 1
ATOM 996 O O . ASP A 1 123 ? -15.727 6.808 -7.724 1.00 96.25 123 ASP A O 1
ATOM 1000 N N . ASP A 1 124 ? -16.408 8.743 -6.841 1.00 96.38 124 ASP A N 1
ATOM 1001 C CA . ASP A 1 124 ? -15.736 9.611 -7.811 1.00 96.38 124 ASP A CA 1
ATOM 1002 C C . ASP A 1 124 ? -14.208 9.500 -7.696 1.00 96.38 124 ASP A C 1
ATOM 1004 O O . ASP A 1 124 ? -13.529 9.317 -8.708 1.00 96.38 124 ASP A O 1
ATOM 1008 N N . LYS A 1 125 ? -13.670 9.484 -6.471 1.00 96.94 125 LYS A N 1
ATOM 1009 C CA . LYS A 1 125 ? -12.238 9.285 -6.215 1.00 96.94 125 LYS A CA 1
ATOM 1010 C C . LYS A 1 125 ? -11.778 7.895 -6.626 1.00 96.94 125 LYS A C 1
ATOM 1012 O O . LYS A 1 125 ? -10.729 7.756 -7.255 1.00 96.94 125 LYS A O 1
ATOM 1017 N N . ARG A 1 126 ? -12.580 6.861 -6.349 1.00 96.94 126 ARG A N 1
ATOM 1018 C CA . ARG A 1 126 ? -12.289 5.494 -6.801 1.00 96.94 126 ARG A CA 1
ATOM 1019 C C . ARG A 1 126 ? -12.220 5.407 -8.326 1.00 96.94 126 ARG A C 1
ATOM 1021 O O . ARG A 1 126 ? -11.317 4.770 -8.867 1.00 96.94 126 ARG A O 1
ATOM 1028 N N . ARG A 1 127 ? -13.142 6.063 -9.035 1.00 95.75 127 ARG A N 1
ATOM 1029 C CA . ARG A 1 127 ? -13.108 6.140 -10.505 1.00 95.75 127 ARG A CA 1
ATOM 1030 C C . ARG A 1 127 ? -11.885 6.903 -11.003 1.00 95.75 127 ARG A C 1
ATOM 1032 O O . ARG A 1 127 ? -11.204 6.414 -11.897 1.00 95.75 127 ARG A O 1
ATOM 1039 N N . TYR A 1 128 ? -11.573 8.040 -10.383 1.00 96.88 128 TYR A N 1
ATOM 1040 C CA . TYR A 1 128 ? -10.406 8.849 -10.723 1.00 96.88 128 TYR A CA 1
ATOM 1041 C C . TYR A 1 128 ? -9.101 8.046 -10.641 1.00 96.88 128 TYR A C 1
ATOM 1043 O O . TYR A 1 128 ? -8.360 7.980 -11.619 1.00 96.88 128 TYR A O 1
ATOM 1051 N N . TRP A 1 129 ? -8.835 7.388 -9.508 1.00 97.12 129 TRP A N 1
ATOM 1052 C CA . TRP A 1 129 ? -7.586 6.644 -9.321 1.00 97.12 129 TRP A CA 1
ATOM 1053 C C . TRP A 1 129 ? -7.474 5.449 -10.274 1.00 97.12 129 TRP A C 1
ATOM 1055 O O . TRP A 1 129 ? -6.409 5.214 -10.836 1.00 97.12 129 TRP A O 1
ATOM 1065 N N . LYS A 1 130 ? -8.578 4.737 -10.533 1.00 95.12 130 LYS A N 1
ATOM 1066 C CA . LYS A 1 130 ? -8.605 3.624 -11.499 1.00 95.12 130 LYS A CA 1
ATOM 1067 C C . LYS A 1 130 ? -8.405 4.060 -12.953 1.00 95.12 130 LYS A C 1
ATOM 1069 O O . LYS A 1 130 ? -7.976 3.244 -13.761 1.00 95.12 130 LYS A O 1
ATOM 1074 N N . ALA A 1 131 ? -8.716 5.310 -13.294 1.00 95.81 131 ALA A N 1
ATOM 1075 C CA . ALA A 1 131 ? -8.575 5.825 -14.655 1.00 95.81 131 ALA A CA 1
ATOM 1076 C C . ALA A 1 131 ? -7.123 6.183 -15.028 1.00 95.81 131 ALA A C 1
ATOM 1078 O O . ALA A 1 131 ? -6.837 6.440 -16.198 1.00 95.81 131 ALA A O 1
ATOM 1079 N N . ILE A 1 132 ? -6.194 6.206 -14.064 1.00 94.75 132 ILE A N 1
ATOM 1080 C CA . ILE A 1 132 ? -4.782 6.491 -14.332 1.00 94.75 132 ILE A CA 1
ATOM 1081 C C . ILE A 1 132 ? -4.154 5.298 -15.057 1.00 94.75 132 ILE A C 1
ATOM 1083 O O . ILE A 1 132 ? -3.913 4.247 -14.467 1.00 94.75 132 ILE A O 1
ATOM 1087 N N . SER A 1 133 ? -3.850 5.487 -16.340 1.00 90.00 133 SER A N 1
ATOM 1088 C CA . SER A 1 133 ? -3.193 4.483 -17.183 1.00 90.00 133 SER A CA 1
ATOM 1089 C C . SER A 1 133 ? -1.678 4.425 -16.979 1.00 90.00 133 SER A C 1
ATOM 1091 O O . SER A 1 133 ? -1.099 3.346 -17.053 1.00 90.00 133 SER A O 1
ATOM 1093 N N . LEU A 1 134 ? -1.051 5.574 -16.693 1.00 92.31 134 LEU A N 1
ATOM 1094 C CA . LEU A 1 134 ? 0.382 5.713 -16.430 1.00 92.31 134 LEU A CA 1
ATOM 1095 C C . LEU A 1 134 ? 0.623 6.121 -14.976 1.00 92.31 134 LEU A C 1
ATOM 1097 O O . LEU A 1 134 ? 0.575 7.303 -14.610 1.00 92.31 134 LEU A O 1
ATOM 1101 N N . TRP A 1 135 ? 0.924 5.135 -14.139 1.00 94.19 135 TRP A N 1
ATOM 1102 C CA . TRP A 1 135 ? 1.306 5.383 -12.755 1.00 94.19 135 TRP A CA 1
ATOM 1103 C C . TRP A 1 135 ? 2.742 5.889 -12.679 1.00 94.19 135 TRP A C 1
ATOM 1105 O O . TRP A 1 135 ? 3.667 5.263 -13.184 1.00 94.19 135 TRP A O 1
ATOM 1115 N N . ARG A 1 136 ? 2.922 7.045 -12.045 1.00 94.00 136 ARG A N 1
ATOM 1116 C CA . ARG A 1 136 ? 4.227 7.647 -11.743 1.00 94.00 136 ARG A CA 1
ATOM 1117 C C . ARG A 1 136 ? 4.359 7.785 -10.238 1.00 94.00 136 ARG A C 1
ATOM 1119 O O . ARG A 1 136 ? 3.339 7.786 -9.540 1.00 94.00 136 ARG A O 1
ATOM 1126 N N . GLN A 1 137 ? 5.574 8.011 -9.750 1.00 95.12 137 GLN A N 1
ATOM 1127 C CA . GLN A 1 137 ? 5.775 8.192 -8.317 1.00 95.12 137 GLN A CA 1
ATOM 1128 C C . GLN A 1 137 ? 4.952 9.362 -7.753 1.00 95.12 137 GLN A C 1
ATOM 1130 O O . GLN A 1 137 ? 4.360 9.232 -6.690 1.00 95.12 137 GLN A O 1
ATOM 1135 N N . SER A 1 138 ? 4.791 10.465 -8.494 1.00 95.00 138 SER A N 1
ATOM 1136 C CA . SER A 1 138 ? 3.969 11.604 -8.055 1.00 95.00 138 SER A CA 1
ATOM 1137 C C . SER A 1 138 ? 2.485 11.252 -7.884 1.00 95.00 138 SER A C 1
ATOM 1139 O O . SER A 1 138 ? 1.859 11.677 -6.911 1.00 95.00 138 SER A O 1
ATOM 1141 N N . HIS A 1 139 ? 1.921 10.440 -8.786 1.00 96.38 139 HIS A N 1
ATOM 1142 C CA . HIS A 1 139 ? 0.546 9.946 -8.673 1.00 96.38 139 HIS A CA 1
ATOM 1143 C C . HIS A 1 139 ? 0.391 9.041 -7.450 1.00 96.38 139 HIS A C 1
ATOM 1145 O O . HIS A 1 139 ? -0.543 9.221 -6.669 1.00 96.38 139 HIS A O 1
ATOM 1151 N N . LEU A 1 140 ? 1.337 8.115 -7.256 1.00 97.06 140 LEU A N 1
ATOM 1152 C CA . LEU A 1 140 ? 1.325 7.204 -6.117 1.00 97.06 140 LEU A CA 1
ATOM 1153 C C . LEU A 1 140 ? 1.451 7.959 -4.789 1.00 97.06 140 LEU A C 1
ATOM 1155 O O . LEU A 1 140 ? 0.659 7.716 -3.889 1.00 97.06 140 LEU A O 1
ATOM 1159 N N . LYS A 1 141 ? 2.363 8.929 -4.673 1.00 97.62 141 LYS A N 1
ATOM 1160 C CA . LYS A 1 141 ? 2.507 9.756 -3.462 1.00 97.62 141 LYS A CA 1
ATOM 1161 C C . LYS A 1 141 ? 1.229 10.525 -3.144 1.00 97.62 141 LYS A C 1
ATOM 1163 O O . LYS A 1 141 ? 0.814 10.573 -1.989 1.00 97.62 141 LYS A O 1
ATOM 1168 N N . ARG A 1 142 ? 0.567 11.099 -4.157 1.00 97.81 142 ARG A N 1
ATOM 1169 C CA . ARG A 1 142 ? -0.714 11.790 -3.953 1.00 97.81 142 ARG A CA 1
ATOM 1170 C C . ARG A 1 142 ? -1.801 10.829 -3.469 1.00 97.81 142 ARG A C 1
ATOM 1172 O O . ARG A 1 142 ? -2.515 11.168 -2.532 1.00 97.81 142 ARG A O 1
ATOM 1179 N N . PHE A 1 143 ? -1.881 9.635 -4.059 1.00 97.56 143 PHE A N 1
ATOM 1180 C CA . PHE A 1 143 ? -2.781 8.577 -3.600 1.00 97.56 143 PHE A CA 1
ATOM 1181 C C . PHE A 1 143 ? -2.485 8.160 -2.153 1.00 97.56 143 PHE A C 1
ATOM 1183 O O . PHE A 1 143 ? -3.409 8.092 -1.354 1.00 97.56 143 PHE A O 1
ATOM 1190 N N . LEU A 1 144 ? -1.216 7.934 -1.796 1.00 97.19 144 LEU A N 1
ATOM 1191 C CA . LEU A 1 144 ? -0.798 7.522 -0.450 1.00 97.19 144 LEU A CA 1
ATOM 1192 C C . LEU A 1 144 ? -1.104 8.586 0.608 1.00 97.19 144 LEU A C 1
ATOM 1194 O O . LEU A 1 144 ? -1.561 8.245 1.695 1.00 97.19 144 LEU A O 1
ATOM 1198 N N . ASN A 1 145 ? -0.893 9.865 0.292 1.00 97.25 145 ASN A N 1
ATOM 1199 C CA . ASN A 1 145 ? -1.241 10.965 1.191 1.00 97.25 145 ASN A CA 1
ATOM 1200 C C . ASN A 1 145 ? -2.754 11.060 1.420 1.00 97.25 145 ASN A C 1
ATOM 1202 O O . ASN A 1 145 ? -3.187 11.190 2.563 1.00 97.25 145 ASN A O 1
ATOM 1206 N N . GLU A 1 146 ? -3.557 10.959 0.354 1.00 96.81 146 GLU A N 1
ATOM 1207 C CA . GLU A 1 146 ? -5.019 10.952 0.484 1.00 96.81 146 GLU A CA 1
ATOM 1208 C C . GLU A 1 146 ? -5.491 9.704 1.240 1.00 96.81 146 GLU A C 1
ATOM 1210 O O . GLU A 1 146 ? -6.330 9.807 2.128 1.00 96.81 146 GLU A O 1
ATOM 1215 N N . LEU A 1 147 ? -4.902 8.537 0.957 1.00 95.75 147 LEU A N 1
ATOM 1216 C CA . LEU A 1 147 ? -5.199 7.296 1.661 1.00 95.75 147 LEU A CA 1
ATOM 1217 C C . LEU A 1 147 ? -4.906 7.428 3.158 1.00 95.75 147 LEU A C 1
ATOM 1219 O O . LEU A 1 147 ? -5.782 7.121 3.954 1.00 95.75 147 LEU A O 1
ATOM 1223 N N . ARG A 1 148 ? -3.726 7.921 3.554 1.00 94.75 148 ARG A N 1
ATOM 1224 C CA . ARG A 1 148 ? -3.370 8.108 4.970 1.00 94.75 148 ARG A CA 1
ATOM 1225 C C . ARG A 1 148 ? -4.410 8.954 5.703 1.00 94.75 148 ARG A C 1
ATOM 1227 O O . ARG A 1 148 ? -4.887 8.539 6.752 1.00 94.75 148 ARG A O 1
ATOM 1234 N N . HIS A 1 149 ? -4.817 10.068 5.102 1.00 95.06 149 HIS A N 1
ATOM 1235 C CA . HIS A 1 149 ? -5.851 10.926 5.673 1.00 95.06 149 HIS A CA 1
ATOM 1236 C C . HIS A 1 149 ? -7.194 10.192 5.836 1.00 95.06 149 HIS A C 1
ATOM 1238 O O . HIS A 1 149 ? -7.830 10.275 6.881 1.00 95.06 149 HIS A O 1
ATOM 1244 N N . ARG A 1 150 ? -7.605 9.391 4.843 1.00 94.62 150 ARG A N 1
ATOM 1245 C CA . ARG A 1 150 ? -8.831 8.574 4.931 1.00 94.62 150 ARG A CA 1
ATOM 1246 C C . ARG A 1 150 ? -8.760 7.487 6.000 1.00 94.62 150 ARG A C 1
ATOM 1248 O O . ARG A 1 150 ? -9.788 7.149 6.584 1.00 94.62 150 ARG A O 1
ATOM 1255 N N . ILE A 1 151 ? -7.577 6.920 6.232 1.00 93.31 151 ILE A N 1
ATOM 1256 C CA . ILE A 1 151 ? -7.353 5.949 7.307 1.00 93.31 151 ILE A CA 1
ATOM 1257 C C . ILE A 1 151 ? -7.547 6.629 8.664 1.00 93.31 151 ILE A C 1
ATOM 1259 O O . ILE A 1 151 ? -8.286 6.105 9.491 1.00 93.31 151 ILE A O 1
ATOM 1263 N N . GLU A 1 152 ? -6.943 7.802 8.864 1.00 93.12 152 GLU A N 1
ATOM 1264 C CA . GLU A 1 152 ? -7.086 8.600 10.090 1.00 93.12 152 GLU A CA 1
ATOM 1265 C C . GLU A 1 152 ? -8.565 8.929 10.368 1.00 93.12 152 GLU A C 1
ATOM 1267 O O . GLU A 1 152 ? -9.086 8.533 11.409 1.00 93.12 152 GLU A O 1
ATOM 1272 N N . GLU A 1 153 ? -9.286 9.498 9.391 1.00 94.25 153 GLU A N 1
ATOM 1273 C CA . GLU A 1 153 ? -10.730 9.786 9.505 1.00 94.25 153 GLU A CA 1
ATOM 1274 C C . GLU A 1 153 ? -11.569 8.533 9.836 1.00 94.25 153 GLU A C 1
ATOM 1276 O O . GLU A 1 153 ? -12.596 8.591 10.516 1.00 94.25 153 GLU A O 1
ATOM 1281 N N . HIS A 1 154 ? -11.205 7.371 9.285 1.00 93.69 154 HIS A N 1
ATOM 1282 C CA . HIS A 1 154 ? -11.937 6.126 9.526 1.00 93.69 154 HIS A CA 1
ATOM 1283 C C . HIS A 1 154 ? -11.727 5.590 10.938 1.00 93.69 154 HIS A C 1
ATOM 1285 O O . HIS A 1 154 ? -12.687 5.128 11.558 1.00 93.69 154 HIS A O 1
ATOM 1291 N N . GLU A 1 155 ? -10.500 5.657 11.447 1.00 92.38 155 GLU A N 1
ATOM 1292 C CA . GLU A 1 155 ? -10.184 5.243 12.813 1.00 92.38 155 GLU A CA 1
ATOM 1293 C C . GLU A 1 155 ? -10.818 6.194 13.842 1.00 92.38 155 GLU A C 1
ATOM 1295 O O . GLU A 1 155 ? -11.412 5.715 14.810 1.00 92.38 155 GLU A O 1
ATOM 1300 N N . GLU A 1 156 ? -10.831 7.506 13.588 1.00 94.31 156 GLU A N 1
ATOM 1301 C CA . GLU A 1 156 ? -11.560 8.483 14.413 1.00 94.31 156 GLU A CA 1
ATOM 1302 C C . GLU A 1 156 ? -13.060 8.155 14.480 1.00 94.31 156 GLU A C 1
ATOM 1304 O O . GLU A 1 156 ? -13.612 7.966 15.564 1.00 94.31 156 GLU A O 1
ATOM 1309 N N . ARG A 1 157 ? -13.715 7.932 13.331 1.00 94.75 157 ARG A N 1
ATOM 1310 C CA . ARG A 1 157 ? -15.140 7.544 13.293 1.00 94.75 157 ARG A CA 1
ATOM 1311 C C . ARG A 1 157 ? -15.428 6.199 13.960 1.00 94.75 157 ARG A C 1
ATOM 1313 O O . ARG A 1 157 ? -16.539 5.962 14.443 1.00 94.75 157 ARG A O 1
ATOM 1320 N N . LYS A 1 158 ? -14.486 5.250 13.945 1.00 94.06 158 LYS A N 1
ATOM 1321 C CA . LYS A 1 158 ? -14.629 3.996 14.709 1.00 94.06 158 LYS A CA 1
ATOM 1322 C C . LYS A 1 158 ? -14.608 4.275 16.207 1.00 94.06 158 LYS A C 1
ATOM 1324 O O . LYS A 1 158 ? -15.460 3.737 16.912 1.00 94.06 158 LYS A O 1
ATOM 1329 N N . LEU A 1 159 ? -13.679 5.110 16.668 1.00 94.50 159 LEU A N 1
ATOM 1330 C CA . LEU A 1 159 ? -13.570 5.484 18.073 1.00 94.50 159 LEU A CA 1
ATOM 1331 C C . LEU A 1 159 ? -14.824 6.228 18.551 1.00 94.50 159 LEU A C 1
ATOM 1333 O O . LEU A 1 159 ? -15.384 5.867 19.582 1.00 94.50 159 LEU A O 1
ATOM 1337 N N . GLU A 1 160 ? -15.328 7.185 17.773 1.00 96.50 160 GLU A N 1
ATOM 1338 C CA . GLU A 1 160 ? -16.569 7.906 18.084 1.00 96.50 160 GLU A CA 1
ATOM 1339 C C . GLU A 1 160 ? -17.771 6.962 18.210 1.00 96.50 160 GLU A C 1
ATOM 1341 O O . GLU A 1 160 ? -18.524 7.034 19.183 1.00 96.50 160 GLU A O 1
ATOM 1346 N N . ARG A 1 161 ? -17.936 6.021 17.269 1.00 96.75 161 ARG A N 1
ATOM 1347 C CA . ARG A 1 161 ? -19.009 5.012 17.335 1.00 96.75 161 ARG A CA 1
ATOM 1348 C C . ARG A 1 161 ? -18.869 4.093 18.542 1.00 96.75 161 ARG A C 1
ATOM 1350 O O . ARG A 1 161 ? -19.876 3.730 19.149 1.00 96.75 161 ARG A O 1
ATOM 1357 N N . PHE A 1 162 ? -17.642 3.722 18.894 1.00 96.44 162 PHE A N 1
ATOM 1358 C CA . PHE A 1 162 ? -17.367 2.914 20.076 1.00 96.44 162 PHE A CA 1
ATOM 1359 C C . PHE A 1 162 ? -17.741 3.661 21.362 1.00 96.44 162 PHE A C 1
ATOM 1361 O O . PHE A 1 162 ? -18.485 3.124 22.181 1.00 96.44 162 PHE A O 1
ATOM 1368 N N . ILE A 1 163 ? -17.323 4.924 21.498 1.00 96.25 163 ILE A N 1
ATOM 1369 C CA . ILE A 1 163 ? -17.686 5.786 22.632 1.00 96.25 163 ILE A CA 1
ATOM 1370 C C . ILE A 1 163 ? -19.206 5.960 22.707 1.00 96.25 163 ILE A C 1
ATOM 1372 O O . ILE A 1 163 ? -19.791 5.763 23.767 1.00 96.25 163 ILE A O 1
ATOM 1376 N N . CYS A 1 164 ? -19.866 6.254 21.584 1.00 95.62 164 CYS A N 1
ATOM 1377 C CA . CYS A 1 164 ? -21.321 6.390 21.526 1.00 95.62 164 CYS A CA 1
ATOM 1378 C C . CYS A 1 164 ? -22.038 5.105 21.979 1.00 95.62 164 CYS A C 1
ATOM 1380 O O . CYS A 1 164 ? -22.984 5.170 22.764 1.00 95.62 164 CYS A O 1
ATOM 1382 N N . SER A 1 165 ? -21.541 3.937 21.557 1.00 97.06 165 SER A N 1
ATOM 1383 C CA . SER A 1 165 ? -22.079 2.634 21.968 1.00 97.06 165 SER A CA 1
ATOM 1384 C C . SER A 1 165 ? -21.927 2.402 23.475 1.00 97.06 165 SER A C 1
ATOM 1386 O O . SER A 1 165 ? -22.873 1.963 24.125 1.00 97.06 165 SER A O 1
ATOM 1388 N N . ILE A 1 166 ? -20.772 2.751 24.054 1.00 96.88 166 ILE A N 1
ATOM 1389 C CA . ILE A 1 166 ? -20.544 2.676 25.505 1.00 96.88 166 ILE A CA 1
ATOM 1390 C C . ILE A 1 166 ? -21.487 3.620 26.254 1.00 96.88 166 ILE A C 1
ATOM 1392 O O . ILE A 1 166 ? -22.146 3.194 27.200 1.00 96.88 166 ILE A O 1
ATOM 1396 N N . CYS A 1 167 ? -21.593 4.879 25.825 1.00 96.19 167 CYS A N 1
ATOM 1397 C CA . CYS A 1 167 ? -22.492 5.851 26.444 1.00 96.19 167 CYS A CA 1
ATOM 1398 C C . CYS A 1 167 ? -23.945 5.364 26.412 1.00 96.19 167 CYS A C 1
ATOM 1400 O O . CYS A 1 167 ? -24.646 5.470 27.415 1.00 96.19 167 CYS A O 1
ATOM 1402 N N . HIS A 1 168 ? -24.387 4.778 25.297 1.00 95.75 168 HIS A N 1
ATOM 1403 C CA . HIS A 1 168 ? -25.724 4.202 25.185 1.00 95.75 168 HIS A CA 1
ATOM 1404 C C . HIS A 1 168 ? -25.945 3.057 26.184 1.00 95.75 168 HIS A C 1
ATOM 1406 O O . HIS A 1 168 ? -26.946 3.060 26.898 1.00 95.75 168 HIS A O 1
ATOM 1412 N N . ILE A 1 169 ? -24.993 2.124 26.301 1.00 97.00 169 ILE A N 1
ATOM 1413 C CA . ILE A 1 169 ? -25.059 1.017 27.271 1.00 97.00 169 ILE A CA 1
ATOM 1414 C C . ILE A 1 169 ? -25.133 1.546 28.709 1.00 97.00 169 ILE A C 1
ATOM 1416 O O . ILE A 1 169 ? -25.967 1.084 29.486 1.00 97.00 169 ILE A O 1
ATOM 1420 N N . ILE A 1 170 ? -24.303 2.534 29.060 1.00 96.25 170 ILE A N 1
ATOM 1421 C CA . ILE A 1 170 ? -24.304 3.142 30.397 1.00 96.25 170 ILE A CA 1
ATOM 1422 C C . ILE A 1 170 ? -25.647 3.822 30.677 1.00 96.25 170 ILE A C 1
ATOM 1424 O O . ILE A 1 170 ? -26.226 3.602 31.738 1.00 96.25 170 ILE A O 1
ATOM 1428 N N . MET A 1 171 ? -26.176 4.606 29.732 1.00 95.56 171 MET A N 1
ATOM 1429 C CA . MET A 1 171 ? -27.469 5.279 29.900 1.00 95.56 171 MET A CA 1
ATOM 1430 C C . MET A 1 171 ? -28.619 4.283 30.083 1.00 95.56 171 MET A C 1
ATOM 1432 O O . MET A 1 171 ? -29.443 4.466 30.977 1.00 95.56 171 MET A O 1
ATOM 1436 N N . VAL A 1 172 ? -28.661 3.212 29.285 1.00 96.62 172 VAL A N 1
ATOM 1437 C CA . VAL A 1 172 ? -29.682 2.159 29.410 1.00 96.62 172 VAL A CA 1
ATOM 1438 C C . VAL A 1 172 ? -29.541 1.411 30.738 1.00 96.62 172 VAL A C 1
ATOM 1440 O O . VAL A 1 172 ? -30.542 1.165 31.410 1.00 96.62 172 VAL A O 1
ATOM 1443 N N . GLY A 1 173 ? -28.313 1.096 31.156 1.00 95.94 173 GLY A N 1
ATOM 1444 C CA . GLY A 1 173 ? -28.041 0.455 32.444 1.00 95.94 173 GLY A CA 1
ATOM 1445 C C . GLY A 1 173 ? -28.485 1.311 33.633 1.00 95.94 173 GLY A C 1
ATOM 1446 O O . GLY A 1 173 ? -29.182 0.818 34.519 1.00 95.94 173 GLY A O 1
ATOM 1447 N N . LEU A 1 174 ? -28.151 2.606 33.630 1.00 96.19 174 LEU A N 1
ATOM 1448 C CA . LEU A 1 174 ? -28.583 3.555 34.662 1.00 96.19 174 LEU A CA 1
ATOM 1449 C C . LEU A 1 174 ? -30.108 3.698 34.701 1.00 96.19 174 LEU A C 1
ATOM 1451 O O . LEU A 1 174 ? -30.692 3.673 35.783 1.00 96.19 174 LEU A O 1
ATOM 1455 N N . LEU A 1 175 ? -30.763 3.790 33.541 1.00 95.69 175 LEU A N 1
ATOM 1456 C CA . LEU A 1 175 ? -32.223 3.834 33.461 1.00 95.69 175 LEU A CA 1
ATOM 1457 C C . LEU A 1 175 ? -32.856 2.563 34.048 1.00 95.69 175 LEU A C 1
ATOM 1459 O O . LEU A 1 175 ? -33.812 2.653 34.817 1.00 95.69 175 LEU A O 1
ATOM 1463 N N . GLY A 1 176 ? -32.298 1.388 33.742 1.00 94.81 176 GLY A N 1
ATOM 1464 C CA . GLY A 1 176 ? -32.738 0.113 34.310 1.00 94.81 176 GLY A CA 1
ATOM 1465 C C . GLY A 1 176 ? -32.625 0.065 35.837 1.00 94.81 176 GLY A C 1
ATOM 1466 O O . GLY A 1 176 ? -33.563 -0.371 36.506 1.00 94.81 176 GLY A O 1
ATOM 1467 N N . LEU A 1 177 ? -31.523 0.572 36.403 1.00 95.69 177 LEU A N 1
ATOM 1468 C CA . LEU A 1 177 ? -31.343 0.670 37.857 1.00 95.69 177 LEU A CA 1
ATOM 1469 C C . LEU A 1 177 ? -32.374 1.605 38.499 1.00 95.69 177 LEU A C 1
ATOM 1471 O O . LEU A 1 177 ? -32.998 1.232 39.491 1.00 95.69 177 LEU A O 1
ATOM 1475 N N . VAL A 1 178 ? -32.605 2.784 37.912 1.00 95.38 178 VAL A N 1
ATOM 1476 C CA . VAL A 1 178 ? -33.611 3.739 38.407 1.00 95.38 178 VAL A CA 1
ATOM 1477 C C . VAL A 1 178 ? -35.009 3.115 38.399 1.00 95.38 178 VAL A C 1
ATOM 1479 O O . VAL A 1 178 ? -35.718 3.184 39.402 1.00 95.38 178 VAL A O 1
ATOM 1482 N N . LEU A 1 179 ? -35.393 2.444 37.309 1.00 95.19 179 LEU A N 1
ATOM 1483 C CA . LEU A 1 179 ? -36.683 1.755 37.215 1.00 95.19 179 LEU A CA 1
ATOM 1484 C C . LEU A 1 179 ? -36.813 0.626 38.250 1.00 95.19 179 LEU A C 1
ATOM 1486 O O . LEU A 1 179 ? -37.864 0.491 38.876 1.00 95.19 179 LEU A O 1
ATOM 1490 N N . SER A 1 180 ? -35.746 -0.141 38.491 1.00 95.81 180 SER A N 1
ATOM 1491 C CA . SER A 1 180 ? -35.728 -1.192 39.517 1.00 95.81 180 SER A CA 1
ATOM 1492 C C . SER A 1 180 ? -35.891 -0.631 40.933 1.00 95.81 180 SER A C 1
ATOM 1494 O O . SER A 1 180 ? -36.579 -1.243 41.756 1.00 95.81 180 SER A O 1
ATOM 1496 N N . MET A 1 181 ? -35.288 0.524 41.227 1.00 95.94 181 MET A N 1
ATOM 1497 C CA . MET A 1 181 ? -35.435 1.198 42.521 1.00 95.94 181 MET A CA 1
ATOM 1498 C C . MET A 1 181 ? -36.865 1.705 42.728 1.00 95.94 181 MET A C 1
ATOM 1500 O O . MET A 1 181 ? -37.447 1.464 43.785 1.00 95.94 181 MET A O 1
ATOM 1504 N N . ILE A 1 182 ? -37.457 2.340 41.709 1.00 95.75 182 ILE A N 1
ATOM 1505 C CA . ILE A 1 182 ? -38.852 2.812 41.744 1.00 95.75 182 ILE A CA 1
ATOM 1506 C C . ILE A 1 182 ? -39.810 1.638 41.968 1.00 95.75 182 ILE A C 1
ATOM 1508 O O . ILE A 1 182 ? -40.695 1.720 42.816 1.00 95.75 182 ILE A O 1
ATOM 1512 N N . LEU A 1 183 ? -39.615 0.526 41.255 1.00 95.88 183 LEU A N 1
ATOM 1513 C CA . LEU A 1 183 ? -40.457 -0.658 41.403 1.00 95.88 183 LEU A CA 1
ATOM 1514 C C . LEU A 1 183 ? -40.367 -1.251 42.815 1.00 95.88 183 LEU A C 1
ATOM 1516 O O . LEU A 1 183 ? -41.394 -1.534 43.427 1.00 95.88 183 LEU A O 1
ATOM 1520 N N . THR A 1 184 ? -39.152 -1.390 43.351 1.00 96.06 184 THR A N 1
ATOM 1521 C CA . THR A 1 184 ? -38.932 -1.884 44.722 1.00 96.06 184 THR A CA 1
ATOM 1522 C C . THR A 1 184 ? -39.621 -0.990 45.752 1.00 96.06 184 THR A C 1
ATOM 1524 O O . THR A 1 184 ? -40.255 -1.486 46.683 1.00 96.06 184 THR A O 1
ATOM 1527 N N . PHE A 1 185 ? -39.550 0.328 45.559 1.00 96.19 185 PHE A N 1
ATOM 1528 C CA . PHE A 1 185 ? -40.219 1.300 46.417 1.00 96.19 185 PHE A CA 1
ATOM 1529 C C . PHE A 1 185 ? -41.750 1.177 46.358 1.00 96.19 185 PHE A C 1
ATOM 1531 O O . PHE A 1 185 ? -42.395 1.111 47.402 1.00 96.19 185 PHE A O 1
ATOM 1538 N N . ILE A 1 186 ? -42.335 1.076 45.157 1.00 96.38 186 ILE A N 1
ATOM 1539 C CA . ILE A 1 186 ? -43.786 0.894 44.969 1.00 96.38 186 ILE A CA 1
ATOM 1540 C C . ILE A 1 186 ? -44.266 -0.402 45.631 1.00 96.38 186 ILE A C 1
ATOM 1542 O O . ILE A 1 186 ? -45.276 -0.395 46.330 1.00 96.38 186 ILE A O 1
ATOM 1546 N N . ILE A 1 187 ? -43.535 -1.506 45.448 1.00 96.31 187 ILE A N 1
ATOM 1547 C CA . ILE A 1 187 ? -43.853 -2.787 46.087 1.00 96.31 187 ILE A CA 1
ATOM 1548 C C . ILE A 1 187 ? -43.833 -2.634 47.614 1.00 96.31 187 ILE A C 1
ATOM 1550 O O . ILE A 1 187 ? -44.788 -3.036 48.273 1.00 96.31 187 ILE A O 1
ATOM 1554 N N . GLY A 1 188 ? -42.796 -2.001 48.173 1.00 95.94 188 GLY A N 1
ATOM 1555 C CA . GLY A 1 188 ? -42.703 -1.739 49.612 1.00 95.94 188 GLY A CA 1
ATOM 1556 C C . GLY A 1 188 ? -43.886 -0.934 50.160 1.00 95.94 188 GLY A C 1
ATOM 1557 O O . GLY A 1 188 ? -44.423 -1.278 51.212 1.00 95.94 188 GLY A O 1
ATOM 1558 N N . LEU A 1 189 ? -44.346 0.086 49.426 1.00 95.69 189 LEU A N 1
ATOM 1559 C CA . LEU A 1 189 ? -45.537 0.857 49.797 1.00 95.69 189 LEU A CA 1
ATOM 1560 C C . LEU A 1 189 ? -46.808 -0.000 49.801 1.00 95.69 189 LEU A C 1
ATOM 1562 O O . LEU A 1 189 ? -47.588 0.085 50.747 1.00 95.69 189 LEU A O 1
ATOM 1566 N N . LEU A 1 190 ? -47.010 -0.845 48.786 1.00 95.50 190 LEU A N 1
ATOM 1567 C CA . LEU A 1 190 ? -48.193 -1.709 48.694 1.00 95.50 190 LEU A CA 1
ATOM 1568 C C . LEU A 1 190 ? -48.274 -2.713 49.853 1.00 95.50 190 LEU A C 1
ATOM 1570 O O . LEU A 1 190 ? -49.347 -2.879 50.424 1.00 95.50 190 LEU A O 1
ATOM 1574 N N . TYR A 1 191 ? -47.149 -3.320 50.244 1.00 95.50 191 TYR A N 1
ATOM 1575 C CA . TYR A 1 191 ? -47.091 -4.236 51.392 1.00 95.50 191 TYR A CA 1
ATOM 1576 C C . TYR A 1 191 ? -47.358 -3.548 52.736 1.00 95.50 191 TYR A C 1
ATOM 1578 O O . TYR A 1 191 ? -47.823 -4.194 53.665 1.00 95.50 191 TYR A O 1
ATOM 1586 N N . SER A 1 192 ? -47.070 -2.251 52.865 1.00 93.62 192 SER A N 1
ATOM 1587 C CA . SER A 1 192 ? -47.320 -1.513 54.114 1.00 93.62 192 SER A CA 1
ATOM 1588 C C . SER A 1 192 ? -48.798 -1.177 54.357 1.00 93.62 192 SER A C 1
ATOM 1590 O O . SER A 1 192 ? -49.163 -0.791 55.465 1.00 93.62 192 SER A O 1
ATOM 1592 N N . LEU A 1 193 ? -49.639 -1.296 53.323 1.00 93.25 193 LEU A N 1
ATOM 1593 C CA . LEU A 1 193 ? -51.065 -0.962 53.360 1.00 93.25 193 LEU A CA 1
ATOM 1594 C C . LEU A 1 193 ? -51.975 -2.182 53.597 1.00 93.25 193 LEU A C 1
ATOM 1596 O O . LEU A 1 193 ? -53.183 -2.000 53.749 1.00 93.25 193 LEU A O 1
ATOM 1600 N N . THR A 1 194 ? -51.415 -3.395 53.599 1.00 90.56 194 THR A N 1
ATOM 1601 C CA . THR A 1 194 ? -52.110 -4.671 53.856 1.00 90.56 194 THR A CA 1
ATOM 1602 C C . THR A 1 194 ? -51.823 -5.178 55.256 1.00 90.56 194 THR A C 1
ATOM 1604 O O . THR A 1 194 ? -52.788 -5.584 55.937 1.00 90.56 194 THR A O 1
#

Foldseek 3Di:
DQFFKKKFWADFDPPDPLGQTFIWIAGSVQAIWGKAADPPDDPVCQAAWGAIDTDRDPVVVCVVVVVDGTDMQTHDDQFQQVQLVVVRVVDNPDDIHHSAAHHRLNNVVVSRVSSVLLVLDDPVVSVVLVPRRGGGSVSSVVVSVVSRVSSVVVVVVVVVVVVVVVVVVVVVVVVVVVVVVVVVVVVVVVVVVD

Sequence (194 aa):
MKIPVSVYVWECQYGTPFSFGHASISLSDGTYISWWPTQKSSLISKAFGTTGTYIRSLEEDISLQNNRRPEVFKLTSCVDEDAIQRWWRDFRTVSSYSGIYKNCCYVVFHALVSGTVFQLFPDDKRRYWKAISLWRQSHLKRFLNELRHRIEEHEERKLERFICSICHIIMVGLLGLVLSMILTFIIGLLYSLT